Protein 6FJN (pdb70)

InterPro domains:
  IPR000931 Adenovirus fibre protein [PR00307] (8-18)
  IPR000931 Adenovirus fibre protein [PR00307] (24-36)
  IPR000931 Adenovirus fibre protein [PR00307] (58-72)
  IPR000931 Adenovirus fibre protein [PR00307] (106-116)
  IPR000931 Adenovirus fibre protein [PR00307] (188-199)
  IPR000931 Adenovirus fibre protein [PR00307] (206-220)
  IPR000931 Adenovirus fibre protein [PR00307] (282-294)
  IPR000939 Adenoviral fibre protein, repeat/shaft region [PF00608] (42-73)
  IPR000939 Adenoviral fibre protein, repeat/shaft region [PF00608] (80-118)
  IPR000978 Adenoviral fibre protein, knob [PF00541] (180-369)
  IPR008982 Adenovirus pIV-like, attachment domain [G3DSA:2.60.90.10] (176-369)
  IPR008982 Adenovirus pIV-like, attachment domain [SSF49835] (185-369)
  IPR009013 Attachment protein shaft domain superfamily [SSF51225] (46-104)
  IPR009013 Attachment protein shaft domain superfamily [SSF51225] (93-181)

Sequence (184 aa):
RRRTLWTTPDTSSPNCCKKMSTEKDSKLTLTLTKCGSSSQVLGNVSSLLAVTGEEYHQMTATTKKKDVVKISLLFDEENGILLPSSSLSKDYWNYRSDDDSIVSQKYNNAVPFMPNLTAYPKPSAQNAKNYSRTKIISNVYLGALTYQPVIIITIAFNQETENGCAYSITFTFTWQKKDDYSAQQFDVTSFTFSYLTQE

Secondary structure (DSSP, 8-state):
--EEE--SS----B-SSSTT-EEEEEEEEEETTEEEEEEEEEE-SSGGGS--TTS-SEEEEEEEE-TTSPBPTTSSB-STT-EEEETTEES-SS----GGGSBPTTTSPPPBTTBSSPPGGGEEEEEEEBTT-TT-EEEEEEEES---GGG-SEEEEEEEE--S--TTS--BB--EEEEEEBP-

CATH classification: 2.60.90.10

Nearest PDB structures (foldseek):
  6qu6-assembly1_A  TM=1.000E+00  e=5.059E-36  Human adenovirus 26
  6qpn-assembly2_F  TM=9.482E-01  e=7.002E-26  Human 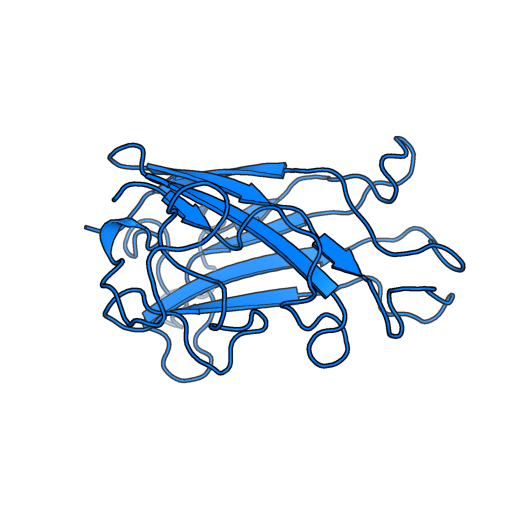adenovirus 49
  8ofr-assembly8_V  TM=9.534E-01  e=2.287E-24  Human adenovirus 25
  8ofr-assembly8_X  TM=9.386E-01  e=8.165E-24  Human adenovirus 25
  8ofp-assembly1_B  TM=9.316E-01  e=4.387E-22  Human adenovirus 24

Organism: NCBI:txid46928

Foldseek 3Di:
DFKWWLFPDFFFFFDFPDASQKDWGWMWGDDDQKTKIKIKMFGNDDCLQFPAQPDAQKTKFKFFAAQQRQTDCVGRGHNQFGAPDDPSGHDDPDGHRDQQRFFACVQAPEDDPVPPDGDPSQKDWDWWAFVNDPVRTWIWIWGWNHDPPPNGPIMIMIMTGDDDRPGRHHGITDMDIDMHGGDD

Radius of gyration: 16.06 Å; Cα contacts (8 Å, |Δi|>4): 462; chains: 1; bounding box: 42×41×39 Å

Solvent-accessible surface area: 9091 Å² total; per-residue (Å²): 137,121,11,4,17,1,6,70,74,98,62,52,11,1,88,21,39,78,114,93,1,0,4,0,38,0,33,0,42,20,66,49,84,74,0,88,0,59,1,19,2,38,0,48,74,44,86,9,72,123,7,77,71,126,10,145,52,60,5,104,0,12,0,0,0,48,132,75,2,29,5,24,115,50,13,15,3,21,80,83,133,19,10,21,96,50,130,96,54,21,62,44,181,112,193,36,86,2,21,31,2,0,0,36,55,115,10,14,38,58,62,60,112,154,59,108,120,45,99,91,144,4,104,45,114,41,68,3,74,0,38,70,68,123,142,13,42,0,51,1,21,0,7,2,0,35,26,88,84,101,75,6,12,10,0,0,5,0,24,1,38,9,134,101,94,4,36,81,51,73,0,56,12,44,78,30,83,12,49,2,86,8,44,148

Structure (mmCIF, N/CA/C/O backbone):
data_6FJN
#
_entry.id   6FJN
#
_cell.length_a   86.012
_cell.length_b   86.012
_cell.length_c   86.012
_cell.angle_alpha   90.00
_cell.angle_beta   90.00
_cell.angle_gamma   90.00
#
_symmetry.space_group_name_H-M   'P 21 3'
#
loop_
_entity.id
_entity.type
_entity.pdbx_description
1 polymer Fiber
2 non-polymer 1,2-ETHANEDIOL
3 water water
#
loop_
_atom_site.group_PDB
_atom_site.id
_atom_site.type_symbol
_atom_site.label_atom_id
_atom_site.label_alt_id
_atom_site.label_comp_id
_atom_site.label_asym_id
_atom_site.label_entity_id
_atom_site.label_seq_id
_atom_site.pdbx_PDB_ins_code
_atom_site.Cartn_x
_atom_site.Cartn_y
_atom_site.Cartn_z
_atom_site.occupancy
_atom_site.B_iso_or_equiv
_atom_site.auth_seq_id
_atom_site.auth_comp_id
_atom_site.auth_asym_id
_atom_site.auth_atom_id
_atom_site.pdbx_PDB_model_num
ATOM 1 N N . ARG A 1 1 ? -8.916 -10.531 4.750 1.00 29.17 186 ARG A N 1
ATOM 2 C CA . ARG A 1 1 ? -9.040 -9.074 5.067 1.00 27.68 186 ARG A CA 1
ATOM 3 C C . ARG A 1 1 ? -7.685 -8.423 5.382 1.00 23.77 186 ARG A C 1
ATOM 4 O O . ARG A 1 1 ? -6.753 -9.059 5.877 1.00 23.60 186 ARG A O 1
ATOM 12 N N A ARG A 1 2 ? -7.582 -7.156 4.993 0.50 21.76 187 ARG A N 1
ATOM 13 N N B ARG A 1 2 ? -7.607 -7.147 5.051 0.50 21.58 187 ARG A N 1
ATOM 14 C CA A ARG A 1 2 ? -6.308 -6.473 4.829 0.50 19.39 187 ARG A CA 1
ATOM 15 C CA B ARG A 1 2 ? -6.355 -6.477 4.844 0.50 19.22 187 ARG A CA 1
ATOM 16 C C A ARG A 1 2 ? -5.978 -5.451 5.882 0.50 16.52 187 ARG A C 1
ATOM 17 C C B ARG A 1 2 ? -5.998 -5.444 5.866 0.50 16.45 187 ARG A C 1
ATOM 18 O O A ARG A 1 2 ? -4.894 -4.942 5.819 0.50 14.66 187 ARG A O 1
ATOM 19 O O B ARG A 1 2 ? -4.918 -4.940 5.776 0.50 14.63 187 ARG A O 1
ATOM 34 N N . THR A 1 3 ? -6.826 -5.201 6.878 1.00 15.72 188 THR A N 1
ATOM 35 C CA . THR A 1 3 ? -6.456 -4.317 7.992 1.00 14.56 188 THR A CA 1
ATOM 36 C C . THR A 1 3 ? -6.769 -4.990 9.324 1.00 13.43 188 THR A C 1
ATOM 37 O O . THR A 1 3 ? -7.881 -5.476 9.571 1.00 14.33 188 THR A O 1
ATOM 41 N N . LEU A 1 4 ? -5.793 -5.008 10.218 1.00 12.06 189 LEU A N 1
ATOM 42 C CA . LEU A 1 4 ? -5.985 -5.344 11.636 1.00 12.57 189 LEU A CA 1
ATOM 43 C C . LEU A 1 4 ? -5.890 -4.050 12.410 1.00 11.32 189 LEU A C 1
ATOM 44 O O . LEU A 1 4 ? -4.952 -3.241 12.167 1.00 11.10 189 LEU A O 1
ATOM 49 N N . TRP A 1 5 ? -6.822 -3.788 13.332 1.00 11.94 190 TRP A N 1
ATOM 50 C CA . TRP A 1 5 ? -6.736 -2.547 14.058 1.00 11.63 190 TRP A CA 1
ATOM 51 C C . TRP A 1 5 ? -7.400 -2.623 15.408 1.00 11.37 190 TRP A C 1
ATOM 52 O O . TRP A 1 5 ? -8.100 -3.593 15.770 1.00 11.89 190 TRP A O 1
ATOM 63 N N . THR A 1 6 ? -7.191 -1.558 16.166 1.00 10.91 191 THR A N 1
ATOM 64 C CA . THR A 1 6 ? -7.828 -1.349 17.451 1.00 11.65 191 THR A CA 1
ATOM 65 C C . THR A 1 6 ? -9.166 -0.698 17.370 1.00 13.32 191 THR A C 1
ATOM 66 O O . THR A 1 6 ? -9.846 -0.545 18.394 1.00 15.17 191 THR A O 1
ATOM 70 N N . THR A 1 7 ? -9.587 -0.305 16.169 1.00 15.16 192 THR A N 1
ATOM 71 C CA . THR A 1 7 ? -10.675 0.630 15.902 1.00 16.87 192 THR A CA 1
ATOM 72 C C . THR A 1 7 ? -10.138 2.033 16.240 1.00 16.48 192 THR A C 1
ATOM 73 O O . THR A 1 7 ? -9.194 2.207 17.049 1.00 15.13 192 THR A O 1
ATOM 77 N N . PRO A 1 8 ? -10.774 3.042 15.652 1.00 18.03 193 PRO A N 1
ATOM 78 C CA . PRO A 1 8 ? -10.291 4.413 15.831 1.00 17.83 193 PRO A CA 1
ATOM 79 C C . PRO A 1 8 ? -11.017 5.182 16.929 1.00 18.19 193 PRO A C 1
ATOM 80 O O . PRO A 1 8 ? -10.954 6.407 16.943 1.00 18.27 193 PRO A O 1
ATOM 84 N N . ASP A 1 9 ? -11.743 4.518 17.824 1.00 19.09 194 ASP A N 1
ATOM 85 C CA . ASP A 1 9 ? -12.438 5.244 18.899 1.00 20.21 194 ASP A CA 1
ATOM 86 C C . ASP A 1 9 ? -11.438 5.585 19.995 1.00 19.51 194 ASP A C 1
ATOM 87 O O . ASP A 1 9 ? -10.252 5.381 19.806 1.00 17.67 194 ASP A O 1
ATOM 92 N N . THR A 1 10 ? -11.925 6.119 21.130 1.00 20.90 195 THR A N 1
ATOM 93 C CA . THR A 1 10 ? -11.048 6.430 22.247 1.00 21.58 195 THR A CA 1
ATOM 94 C C . THR A 1 10 ? -11.313 5.556 23.479 1.00 20.77 195 THR A C 1
ATOM 95 O O . THR A 1 10 ? -10.911 5.932 24.591 1.00 22.35 195 THR A O 1
ATOM 99 N N A SER A 1 11 ? -11.925 4.391 23.295 0.50 20.45 196 SER A N 1
ATOM 100 N N B SER A 1 11 ? -11.934 4.386 23.272 0.50 20.38 196 SER A N 1
ATOM 101 C CA A SER A 1 11 ? -12.249 3.534 24.425 0.50 20.18 196 SER A CA 1
ATOM 102 C CA B SER A 1 11 ? -12.201 3.423 24.347 0.50 20.03 196 SER A CA 1
ATOM 103 C C A SER A 1 11 ? -11.029 2.749 24.912 0.50 18.49 196 SER A C 1
ATOM 104 C C B SER A 1 11 ? -10.892 2.831 24.885 0.50 18.11 196 SER A C 1
ATOM 105 O O A SER A 1 11 ? -10.418 2.051 24.104 0.50 18.03 196 SER A O 1
ATOM 106 O O B SER A 1 11 ? -10.049 2.387 24.078 0.50 17.15 196 SER A O 1
ATOM 111 N N . PRO A 1 12 ? -10.727 2.823 26.241 1.00 17.97 197 PRO A N 1
ATOM 112 C CA . PRO A 1 12 ? -9.391 2.353 26.686 1.00 15.84 197 PRO A CA 1
ATOM 113 C C . PRO A 1 12 ? -9.242 0.878 26.417 1.00 14.25 197 PRO A C 1
ATOM 114 O O . PRO A 1 12 ? -10.157 0.086 26.612 1.00 15.70 197 PRO A O 1
ATOM 118 N N . ASN A 1 13 ? -8.059 0.532 25.990 1.00 12.61 198 ASN A N 1
ATOM 119 C CA . ASN A 1 13 ? -7.744 -0.816 25.526 1.00 12.10 198 ASN A CA 1
ATOM 120 C C . ASN A 1 13 ? -6.363 -1.282 25.937 1.00 11.24 198 ASN A C 1
ATOM 121 O O . ASN A 1 13 ? -5.953 -2.352 25.515 1.00 12.25 198 ASN A O 1
ATOM 126 N N A CYS A 1 14 ? -5.666 -0.534 26.810 0.50 10.75 199 CYS A N 1
ATOM 127 N N B CYS A 1 14 ? -5.597 -0.500 26.710 0.50 10.88 199 CYS A N 1
ATOM 128 C CA A CYS A 1 14 ? -4.245 -0.733 26.980 0.50 10.10 199 CYS A CA 1
ATOM 129 C CA B CYS A 1 14 ? -4.191 -0.769 26.824 0.50 10.45 199 CYS A CA 1
ATOM 130 C C A CYS A 1 14 ? -3.796 -0.375 28.384 0.50 10.15 199 CYS A C 1
ATOM 131 C C B CYS A 1 14 ? -3.683 -0.370 28.201 0.50 10.37 199 CYS A C 1
ATOM 132 O O A CYS A 1 14 ? -4.474 0.400 29.101 0.50 10.34 199 CYS A O 1
ATOM 133 O O B CYS A 1 14 ? -4.211 0.514 28.844 0.50 10.49 199 CYS A O 1
ATOM 138 N N A LYS A 1 15 ? -2.663 -0.987 28.779 0.50 10.19 200 LYS A N 1
ATOM 139 N N B LYS A 1 15 ? -2.557 -0.987 28.588 0.50 10.31 200 LYS A N 1
ATOM 140 C CA A LYS A 1 15 ? -1.975 -0.697 30.034 0.50 10.77 200 LYS A CA 1
ATOM 141 C CA B LYS A 1 15 ? -1.922 -0.713 29.881 0.50 10.86 200 LYS A CA 1
ATOM 142 C C A LYS A 1 15 ? -0.636 0.009 29.831 0.50 10.24 200 LYS A C 1
ATOM 143 C C B LYS A 1 15 ? -0.634 0.066 29.655 0.50 10.23 200 LYS A C 1
ATOM 144 O O A LYS A 1 15 ? 0.321 -0.598 29.344 0.50 9.95 200 LYS A O 1
ATOM 145 O O B LYS A 1 15 ? 0.254 -0.420 28.960 0.50 9.73 200 LYS A O 1
ATOM 156 N N . MET A 1 16 ? -0.572 1.288 30.206 1.00 10.35 201 MET A N 1
ATOM 157 C CA . MET A 1 16 ? 0.717 2.008 30.356 1.00 10.69 201 MET A CA 1
ATOM 158 C C . MET A 1 16 ? 1.270 1.730 31.757 1.00 12.67 201 MET A C 1
ATOM 159 O O . MET A 1 16 ? 2.412 1.258 31.860 1.00 13.92 201 MET A O 1
ATOM 164 N N . SER A 1 17 ? 0.450 2.036 32.738 1.00 13.60 202 SER A N 1
ATOM 165 C CA . SER A 1 17 ? 0.769 1.848 34.155 1.00 15.11 202 SER A CA 1
ATOM 166 C C . SER A 1 17 ? -0.137 0.765 34.736 1.00 15.32 202 SER A C 1
ATOM 167 O O . SER A 1 17 ? 0.347 -0.206 35.374 1.00 17.02 202 SER A O 1
ATOM 170 N N . THR A 1 18 ? -1.445 0.951 34.631 1.00 14.76 203 THR A N 1
ATOM 171 C CA . THR A 1 18 ? -2.443 -0.012 35.152 1.00 16.32 203 THR A CA 1
ATOM 172 C C . THR A 1 18 ? -3.393 -0.400 34.032 1.00 15.36 203 THR A C 1
ATOM 173 O O . THR A 1 18 ? -3.449 0.219 32.952 1.00 13.58 203 THR A O 1
ATOM 177 N N . GLU A 1 19 ? -4.136 -1.478 34.290 1.00 16.53 204 GLU A N 1
ATOM 178 C CA . GLU A 1 19 ? -4.952 -2.041 33.276 1.00 16.47 204 GLU A CA 1
ATOM 179 C C . GLU A 1 19 ? -5.953 -1.047 32.645 1.00 16.32 204 GLU A C 1
ATOM 180 O O . GLU A 1 19 ? -6.665 -0.374 33.305 1.00 16.63 204 GLU A O 1
ATOM 186 N N . LYS A 1 20 ? -6.015 -1.050 31.330 1.00 15.82 205 LYS A N 1
ATOM 187 C CA . LYS A 1 20 ? -7.012 -0.214 30.618 1.00 16.07 205 LYS A CA 1
ATOM 188 C C . LYS A 1 20 ? -7.001 1.263 31.036 1.00 14.76 205 LYS A C 1
ATOM 189 O O . LYS A 1 20 ? -8.001 1.911 31.189 1.00 15.64 205 LYS A O 1
ATOM 195 N N . ASP A 1 21 ? -5.779 1.766 31.224 1.00 13.08 206 ASP A N 1
ATOM 196 C CA . ASP A 1 21 ? -5.575 3.177 31.533 1.00 12.70 206 ASP A CA 1
ATOM 197 C C . ASP A 1 21 ? -5.353 4.035 30.325 1.00 11.42 206 ASP A C 1
ATOM 198 O O . ASP A 1 21 ? -5.212 5.270 30.481 1.00 11.49 206 ASP A O 1
ATOM 203 N N . SER A 1 22 ? -5.353 3.444 29.146 1.00 10.71 207 SER A N 1
ATOM 204 C CA . SER A 1 22 ? -4.897 4.161 27.952 1.00 9.96 207 SER A CA 1
ATOM 205 C C . SER A 1 22 ? -5.565 3.624 26.704 1.00 9.68 207 SER A C 1
ATOM 206 O O . SER A 1 22 ? -6.091 2.482 26.718 1.00 10.61 207 SER A O 1
ATOM 209 N N . LYS A 1 23 ? -5.558 4.416 25.627 1.00 9.64 208 LYS A N 1
ATOM 210 C CA . LYS A 1 23 ? -5.990 4.002 24.318 1.00 10.02 208 LYS A CA 1
ATOM 211 C C . LYS A 1 23 ? -4.759 3.955 23.436 1.00 8.84 208 LYS A C 1
ATOM 212 O O . LYS A 1 23 ? -4.152 4.993 23.130 1.00 8.26 208 LYS A O 1
ATOM 218 N N . LEU A 1 24 ? -4.436 2.750 22.988 1.00 8.69 209 LEU A N 1
ATOM 219 C CA . LEU A 1 24 ? -3.500 2.558 21.875 1.00 8.20 209 LEU A CA 1
ATOM 220 C C . LEU A 1 24 ? -4.291 2.584 20.596 1.00 8.07 209 LEU A C 1
ATOM 221 O O . LEU A 1 24 ? -5.200 1.760 20.416 1.00 9.93 209 LEU A O 1
ATOM 226 N N . THR A 1 25 ? -4.000 3.534 19.698 1.00 7.54 210 THR A N 1
ATOM 227 C CA . THR A 1 25 ? -4.596 3.534 18.378 1.00 8.17 210 THR A CA 1
ATOM 228 C C . THR A 1 25 ? -3.601 2.899 17.442 1.00 7.63 210 THR A C 1
ATOM 229 O O . THR A 1 25 ? -2.529 3.452 17.246 1.00 8.58 210 THR A O 1
ATOM 233 N N . LEU A 1 26 ? -3.910 1.724 16.906 1.00 7.61 211 LEU A N 1
ATOM 234 C CA . LEU A 1 26 ? -2.971 1.003 16.061 1.00 7.43 211 LEU A CA 1
ATOM 235 C C . LEU A 1 26 ? -3.721 0.435 14.880 1.00 7.53 211 LEU A C 1
ATOM 236 O O . LEU A 1 26 ? -4.713 -0.278 15.072 1.00 8.36 211 LEU A O 1
ATOM 241 N N . THR A 1 27 ? -3.196 0.678 13.676 1.00 7.36 212 THR A N 1
ATOM 242 C CA . THR A 1 27 ? -3.742 0.135 12.453 1.00 7.96 212 THR A CA 1
ATOM 243 C C . THR A 1 27 ? -2.615 -0.487 11.664 1.00 7.61 212 THR A C 1
ATOM 244 O O . THR A 1 27 ? -1.581 0.171 11.434 1.00 7.76 212 THR A O 1
ATOM 248 N N . LEU A 1 28 ? -2.806 -1.739 11.255 1.00 8.11 213 LEU A N 1
ATOM 249 C CA . LEU A 1 28 ? -1.837 -2.478 10.462 1.00 8.31 213 LEU A CA 1
ATOM 250 C C . LEU A 1 28 ? -2.528 -2.829 9.149 1.00 8.88 213 LEU A C 1
ATOM 251 O O . LEU A 1 28 ? -3.499 -3.611 9.139 1.00 9.81 213 LEU A O 1
ATOM 256 N N . THR A 1 29 ? -2.048 -2.253 8.036 1.00 9.02 214 THR A N 1
ATOM 257 C CA . THR A 1 29 ? -2.645 -2.486 6.739 1.00 10.37 214 THR A CA 1
ATOM 258 C C . THR A 1 29 ? -1.681 -3.294 5.879 1.00 10.24 214 THR A C 1
ATOM 259 O O . THR A 1 29 ? -0.526 -2.867 5.666 1.00 9.81 214 THR A O 1
ATOM 263 N N . LYS A 1 30 ? -2.114 -4.442 5.426 1.00 11.21 215 LYS A N 1
ATOM 264 C CA . LYS A 1 30 ? -1.286 -5.312 4.621 1.00 12.34 215 LYS A CA 1
ATOM 265 C C . LYS A 1 30 ? -1.128 -4.728 3.223 1.00 13.12 215 LYS A C 1
ATOM 266 O O . LYS A 1 30 ? -2.104 -4.535 2.490 1.00 14.76 215 LYS A O 1
ATOM 272 N N . CYS A 1 31 ? 0.145 -4.504 2.831 1.00 13.15 216 CYS A N 1
ATOM 273 C CA . CYS A 1 31 ? 0.547 -4.076 1.524 1.00 14.29 216 CYS A CA 1
ATOM 274 C C . CYS A 1 31 ? 1.540 -5.107 0.936 1.00 14.80 216 CYS A C 1
ATOM 275 O O . CYS A 1 31 ? 2.764 -4.849 0.924 1.00 15.05 216 CYS A O 1
ATOM 278 N N . GLY A 1 32 ? 1.084 -6.294 0.633 1.00 15.62 217 GLY A N 1
ATOM 279 C CA . GLY A 1 32 ? 1.962 -7.290 0.100 1.00 15.79 217 GLY A CA 1
ATOM 280 C C . GLY A 1 32 ? 2.984 -7.718 1.095 1.00 14.95 217 GLY A C 1
ATOM 281 O O . GLY A 1 32 ? 2.650 -8.133 2.210 1.00 15.42 217 GLY A O 1
ATOM 282 N N A SER A 1 33 ? 4.232 -7.580 0.675 0.25 14.45 218 SER A N 1
ATOM 283 N N B SER A 1 33 ? 4.254 -7.595 0.738 0.25 14.45 218 SER A N 1
ATOM 284 N N C SER A 1 33 ? 4.263 -7.560 0.761 0.50 14.66 218 SER A N 1
ATOM 285 C CA A SER A 1 33 ? 5.372 -7.940 1.454 0.25 13.54 218 SER A CA 1
ATOM 286 C CA B SER A 1 33 ? 5.328 -8.047 1.600 0.25 13.56 218 SER A CA 1
ATOM 287 C CA C SER A 1 33 ? 5.385 -7.984 1.597 0.50 14.01 218 SER A CA 1
ATOM 288 C C A SER A 1 33 ? 5.530 -7.165 2.736 0.25 12.19 218 SER A C 1
ATOM 289 C C B SER A 1 33 ? 5.644 -7.090 2.755 0.25 12.23 218 SER A C 1
ATOM 290 C C C SER A 1 33 ? 5.671 -7.060 2.781 0.50 12.38 218 SER A C 1
ATOM 291 O O A SER A 1 33 ? 6.221 -7.668 3.593 0.25 11.81 218 SER A O 1
ATOM 292 O O B SER A 1 33 ? 6.567 -7.356 3.538 0.25 11.92 218 SER A O 1
ATOM 293 O O C SER A 1 33 ? 6.601 -7.284 3.610 0.50 12.09 218 SER A O 1
ATOM 300 N N . GLN A 1 34 ? 4.917 -5.969 2.854 1.00 11.69 219 GLN A N 1
ATOM 301 C CA . GLN A 1 34 ? 5.028 -5.070 4.022 1.00 10.45 219 GLN A CA 1
ATOM 302 C C . GLN A 1 34 ? 3.676 -4.805 4.648 1.00 10.02 219 GLN A C 1
ATOM 303 O O . GLN A 1 34 ? 2.661 -4.864 3.950 1.00 12.40 219 GLN A O 1
ATOM 309 N N . VAL A 1 35 ? 3.672 -4.527 5.926 1.00 8.67 220 VAL A N 1
ATOM 310 C CA . VAL A 1 35 ? 2.558 -3.878 6.586 1.00 8.35 220 VAL A CA 1
ATOM 311 C C . VAL A 1 35 ? 2.876 -2.388 6.684 1.00 7.75 220 VAL A C 1
ATOM 312 O O . VAL A 1 35 ? 3.999 -2.002 7.044 1.00 8.23 220 VAL A O 1
ATOM 316 N N . LEU A 1 36 ? 1.867 -1.539 6.383 1.00 7.70 221 LEU A N 1
ATOM 317 C CA . LEU A 1 36 ? 1.881 -0.135 6.649 1.00 7.37 221 LEU A CA 1
ATOM 318 C C . LEU A 1 36 ? 1.195 0.082 7.986 1.00 7.08 221 LEU A C 1
ATOM 319 O O . LEU A 1 36 ? -0.015 -0.216 8.117 1.00 7.43 221 LEU A O 1
ATOM 324 N N . GLY A 1 37 ? 1.948 0.537 8.961 1.00 6.83 222 GLY A N 1
ATOM 325 C CA . GLY A 1 37 ? 1.430 0.719 10.291 1.00 6.80 222 GLY A CA 1
ATOM 326 C C . GLY A 1 37 ? 1.253 2.185 10.670 1.00 6.42 222 GLY A C 1
ATOM 327 O O . GLY A 1 37 ? 1.972 3.069 10.166 1.00 6.48 222 GLY A O 1
ATOM 328 N N . ASN A 1 38 ? 0.345 2.423 11.620 1.00 6.37 223 ASN A N 1
ATOM 329 C CA . ASN A 1 38 ? 0.070 3.784 12.089 1.00 6.83 223 ASN A CA 1
ATOM 330 C C . ASN A 1 38 ? -0.268 3.653 13.568 1.00 6.37 223 ASN A C 1
ATOM 331 O O . ASN A 1 38 ? -1.188 2.860 13.914 1.00 6.93 223 ASN A O 1
ATOM 336 N N . VAL A 1 39 ? 0.405 4.373 14.424 1.00 6.31 224 VAL A N 1
ATOM 337 C CA . VAL A 1 39 ? 0.232 4.191 15.875 1.00 6.34 224 VAL A CA 1
ATOM 338 C C . VAL A 1 39 ? 0.204 5.526 16.594 1.00 6.09 224 VAL A C 1
ATOM 339 O O . VAL A 1 39 ? 0.950 6.484 16.245 1.00 6.21 224 VAL A O 1
ATOM 343 N N A SER A 1 40 ? -0.472 5.521 17.732 0.50 6.63 225 SER A N 1
ATOM 344 N N B SER A 1 40 ? -0.670 5.603 17.607 0.50 5.89 225 SER A N 1
ATOM 345 C CA A SER A 1 40 ? -0.415 6.597 18.683 0.50 6.96 225 SER A CA 1
ATOM 346 C CA B SER A 1 40 ? -0.674 6.679 18.600 0.50 5.68 225 SER A CA 1
ATOM 347 C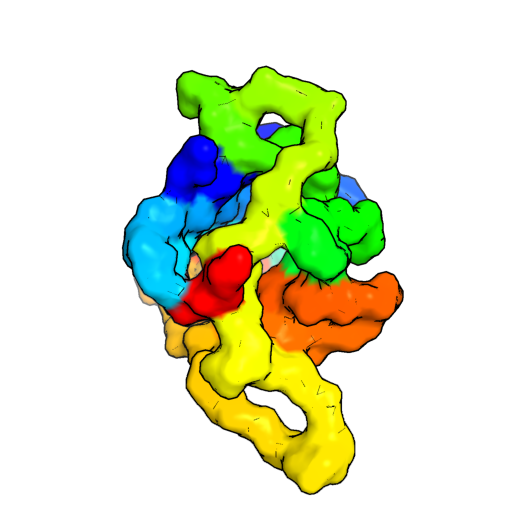 C A SER A 1 40 ? -0.951 6.060 19.999 0.50 6.67 225 SER A C 1
ATOM 348 C C B SER A 1 40 ? -1.001 6.084 19.979 0.50 5.97 225 SER A C 1
ATOM 349 O O A SER A 1 40 ? -1.555 4.956 20.050 0.50 6.89 225 SER A O 1
ATOM 350 O O B SER A 1 40 ? -1.431 4.913 20.055 0.50 6.30 225 SER A O 1
ATOM 355 N N . LEU A 1 41 ? -0.764 6.820 21.073 1.00 6.43 226 LEU A N 1
ATOM 356 C CA . LEU A 1 41 ? -1.068 6.351 22.417 1.00 6.62 226 LEU A CA 1
ATOM 357 C C . LEU A 1 41 ? -1.521 7.555 23.255 1.00 6.90 226 LEU A C 1
ATOM 358 O O . LEU A 1 41 ? -0.884 8.628 23.200 1.00 7.11 226 LEU A O 1
ATOM 363 N N . LEU A 1 42 ? -2.578 7.330 24.034 1.00 7.59 227 LEU A N 1
ATOM 364 C CA . LEU A 1 42 ? -3.216 8.358 24.880 1.00 8.38 227 LEU A CA 1
ATOM 365 C C . LEU A 1 42 ? -3.458 7.783 26.253 1.00 8.57 227 LEU A C 1
ATOM 366 O O . LEU A 1 42 ? -4.105 6.703 26.355 1.00 9.38 227 LEU A O 1
ATOM 371 N N . ALA A 1 43 ? -3.037 8.449 27.313 1.00 8.97 228 ALA A N 1
ATOM 372 C CA . ALA A 1 43 ? -3.362 8.025 28.681 1.00 9.68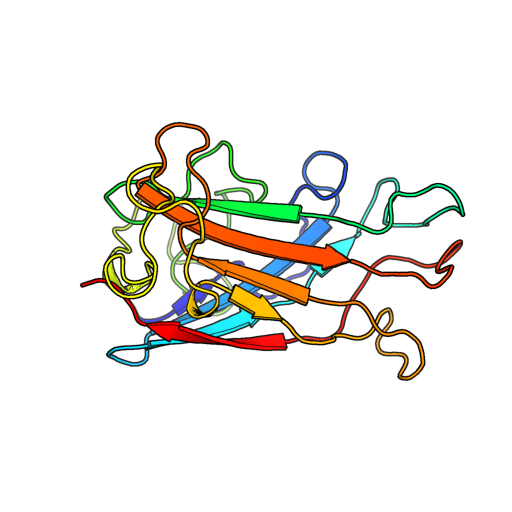 228 ALA A CA 1
ATOM 373 C C . ALA A 1 43 ? -4.696 8.628 29.080 1.00 10.38 228 ALA A C 1
ATOM 374 O O . ALA A 1 43 ? -4.844 9.874 29.080 1.00 10.72 228 ALA A O 1
ATOM 376 N N . VAL A 1 44 ? -5.655 7.810 29.477 1.00 11.28 229 VAL A N 1
ATOM 377 C CA . VAL A 1 44 ? -6.997 8.235 29.809 1.00 12.75 229 VAL A CA 1
ATOM 378 C C . VAL A 1 44 ? -7.145 8.394 31.321 1.00 13.74 229 VAL A C 1
ATOM 379 O O . VAL A 1 44 ? -7.854 9.288 31.779 1.00 14.86 229 VAL A O 1
ATOM 383 N N . THR A 1 45 ? -6.543 7.501 32.110 1.00 13.81 230 THR A N 1
ATOM 384 C CA . THR A 1 45 ? -6.544 7.535 33.568 1.00 15.15 230 THR A CA 1
ATOM 385 C C . THR A 1 45 ? -5.143 7.163 34.062 1.00 15.10 230 THR A C 1
ATOM 386 O O . THR A 1 45 ? -4.259 6.851 33.274 1.00 13.94 230 THR A O 1
ATOM 390 N N . GLY A 1 46 ? -4.966 7.183 35.382 1.00 16.17 231 GLY A N 1
ATOM 391 C CA . GLY A 1 46 ? -3.744 6.668 36.008 1.00 16.46 231 GLY A CA 1
ATOM 392 C C . GLY A 1 46 ? -2.615 7.696 35.928 1.00 15.62 231 GLY A C 1
ATOM 393 O O . GLY A 1 46 ? -2.851 8.850 35.528 1.00 15.27 231 GLY A O 1
ATOM 394 N N A GLU A 1 47 ? -1.400 7.247 36.232 0.50 15.44 232 GLU A N 1
ATOM 395 N N B GLU A 1 47 ? -1.402 7.339 36.327 0.50 15.87 232 GLU A N 1
ATOM 396 C CA A GLU A 1 47 ? -0.303 8.170 36.440 0.50 15.17 232 GLU A CA 1
ATOM 397 C CA B GLU A 1 47 ? -0.379 8.359 36.509 0.50 15.75 232 GLU A CA 1
ATOM 398 C C A GLU A 1 47 ? -0.015 8.985 35.202 0.50 13.57 232 GLU A C 1
ATOM 399 C C B GLU A 1 47 ? 0.087 8.971 35.195 0.50 13.83 232 GLU A C 1
ATOM 400 O O A GLU A 1 47 ? 0.173 10.211 35.289 0.50 13.73 232 GLU A O 1
ATOM 401 O O B GLU A 1 47 ? 0.593 10.054 35.227 0.50 13.96 232 GLU A O 1
ATOM 412 N N . TYR A 1 48 ? -0.095 8.331 34.041 1.00 12.22 233 TYR A N 1
ATOM 413 C CA . TYR A 1 48 ? 0.281 9.008 32.791 1.00 11.14 233 TYR A CA 1
ATOM 414 C C . TYR A 1 48 ? -0.773 10.014 32.341 1.00 10.98 233 TYR A C 1
ATOM 415 O O . TYR A 1 48 ? -0.488 10.822 31.452 1.00 10.49 233 TYR A O 1
ATOM 424 N N . HIS A 1 49 ? -1.973 9.982 32.903 1.00 11.72 234 HIS A N 1
ATOM 425 C CA . HIS A 1 49 ? -2.980 10.987 32.593 1.00 12.55 234 HIS A CA 1
ATOM 426 C C . HIS A 1 49 ? -2.647 12.355 33.175 1.00 12.62 234 HIS A C 1
ATOM 427 O O . HIS A 1 49 ? -3.052 13.383 32.603 1.00 13.23 234 HIS A O 1
ATOM 434 N N . GLN A 1 50 ? -1.898 12.404 34.267 1.00 13.11 235 GLN A N 1
ATOM 435 C CA . GLN A 1 50 ? -1.466 13.672 34.848 1.00 14.17 235 GLN A CA 1
ATOM 436 C C . GLN A 1 50 ? -0.093 13.393 35.439 1.00 13.61 235 GLN A C 1
ATOM 437 O O . GLN A 1 50 ? 0.055 13.053 36.604 1.00 14.32 235 GLN A O 1
ATOM 443 N N . MET A 1 51 ? 0.904 13.498 34.589 1.00 12.59 236 MET A N 1
ATOM 444 C CA . MET A 1 51 ? 2.262 13.061 35.006 1.00 12.71 236 MET A CA 1
ATOM 445 C C . MET A 1 51 ? 2.817 13.939 36.123 1.00 13.69 236 MET A C 1
ATOM 446 O O . MET A 1 51 ? 2.437 15.081 36.295 1.00 14.30 236 MET A O 1
ATOM 451 N N . THR A 1 52 ? 3.682 13.348 36.952 1.00 14.75 237 THR A N 1
ATOM 452 C CA . THR A 1 52 ? 4.423 14.102 37.958 1.00 16.54 237 THR A CA 1
ATOM 453 C C . THR A 1 52 ? 5.882 14.128 37.538 1.00 16.87 237 THR A C 1
ATOM 454 O O . THR A 1 52 ? 6.269 13.489 36.587 1.00 16.72 237 THR A O 1
ATOM 458 N N . ALA A 1 53 ? 6.706 14.837 38.316 1.00 19.08 238 ALA A N 1
ATOM 459 C CA . ALA A 1 53 ? 8.148 14.881 38.024 1.00 20.41 238 ALA A CA 1
ATOM 460 C C . ALA A 1 53 ? 8.833 13.532 38.188 1.00 20.60 238 ALA A C 1
ATOM 461 O O . ALA A 1 53 ? 9.869 13.316 37.537 1.00 22.33 238 ALA A O 1
ATOM 463 N N . THR A 1 54 ? 8.226 12.640 38.967 1.00 20.49 239 THR A N 1
ATOM 464 C CA . THR A 1 54 ? 8.786 11.307 39.158 1.00 20.76 239 THR A CA 1
ATOM 465 C C . THR A 1 54 ? 8.202 10.229 38.263 1.00 18.27 239 THR A C 1
ATOM 466 O O . THR A 1 54 ? 8.791 9.145 38.142 1.00 19.35 239 THR A O 1
ATOM 470 N N . THR A 1 55 ? 7.120 10.481 37.519 1.00 15.95 240 THR A N 1
ATOM 471 C CA . THR A 1 55 ? 6.585 9.483 36.579 1.00 14.69 240 THR A CA 1
ATOM 472 C C . THR A 1 55 ? 7.701 8.993 35.679 1.00 13.81 240 THR A C 1
ATOM 473 O O . THR A 1 55 ? 8.422 9.832 35.119 1.00 14.46 240 THR A O 1
ATOM 477 N N . LYS A 1 56 ? 7.840 7.684 35.498 1.00 13.18 241 LYS A N 1
ATOM 478 C CA . LYS A 1 56 ? 8.953 7.197 34.682 1.00 12.60 241 LYS A CA 1
ATOM 479 C C . LYS A 1 56 ? 8.805 7.596 33.206 1.00 11.27 241 LYS A C 1
ATOM 480 O O . LYS A 1 56 ? 7.784 7.363 32.607 1.00 11.26 241 LYS A O 1
ATOM 486 N N A LYS A 1 57 ? 9.889 8.182 32.700 0.50 11.03 242 LYS A N 1
ATOM 487 N N B LYS A 1 57 ? 9.883 8.125 32.653 0.50 11.29 242 LYS A N 1
ATOM 488 C CA A LYS A 1 57 ? 9.921 8.719 31.345 0.50 10.14 242 LYS A CA 1
ATOM 489 C CA B LYS A 1 57 ? 9.853 8.648 31.297 0.50 10.57 242 LYS A CA 1
ATOM 490 C C A LYS A 1 57 ? 10.351 7.623 30.338 0.50 9.67 242 LYS A C 1
ATOM 491 C C B LYS A 1 57 ? 10.286 7.606 30.278 0.50 9.90 242 LYS A C 1
ATOM 492 O O A LYS A 1 57 ? 11.217 7.868 29.450 0.50 9.31 242 LYS A O 1
ATOM 493 O O B LYS A 1 57 ? 11.026 7.859 29.312 0.50 9.44 242 LYS A O 1
ATOM 504 N N . ASP A 1 58 ? 9.751 6.426 30.455 1.00 9.83 243 ASP A N 1
ATOM 505 C CA . ASP A 1 58 ? 10.032 5.276 29.608 1.00 9.67 243 ASP A CA 1
ATOM 506 C C . ASP A 1 58 ? 8.874 4.348 29.805 1.00 9.69 243 ASP A C 1
ATOM 507 O O . ASP A 1 58 ? 8.622 3.948 30.970 1.00 11.71 243 ASP A O 1
ATOM 512 N N A VAL A 1 59 ? 8.055 4.139 28.733 0.50 8.90 244 VAL A N 1
ATOM 513 N N B VAL A 1 59 ? 8.218 3.955 28.771 0.50 9.07 244 VAL A N 1
ATOM 514 C CA A VAL A 1 59 ? 6.795 3.299 28.704 0.50 8.69 244 VAL A CA 1
ATOM 515 C CA B VAL A 1 59 ? 7.073 3.118 28.970 0.50 9.12 244 VAL A CA 1
ATOM 516 C C A VAL A 1 59 ? 6.825 2.285 27.559 0.50 8.17 244 VAL A C 1
ATOM 517 C C B VAL A 1 59 ? 6.980 2.271 27.723 0.50 8.28 244 VAL A C 1
ATOM 518 O O A VAL A 1 59 ? 6.868 2.705 26.362 0.50 7.55 244 VAL A O 1
ATOM 519 O O B VAL A 1 59 ? 7.183 2.761 26.633 0.50 7.48 244 VAL A O 1
ATOM 526 N N . LYS A 1 60 ? 6.741 0.988 27.898 1.00 8.58 245 LYS A N 1
ATOM 5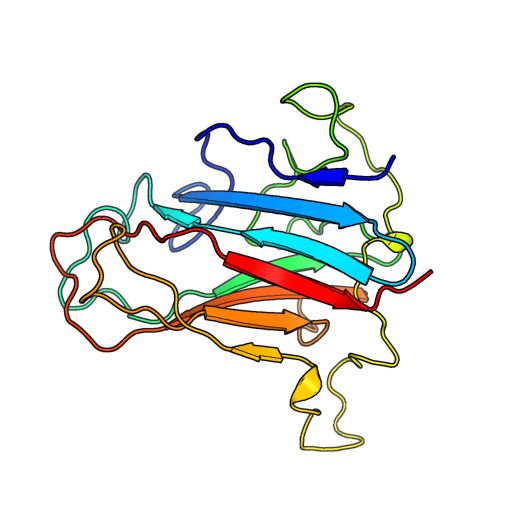27 C CA . LYS A 1 60 ? 6.783 -0.016 26.862 1.00 8.88 245 LYS A CA 1
ATOM 528 C C . LYS A 1 60 ? 5.424 -0.690 26.723 1.00 8.32 245 LYS A C 1
ATOM 529 O O . LYS A 1 60 ? 4.885 -1.276 27.713 1.00 9.38 245 LYS A O 1
ATOM 535 N N . ILE A 1 61 ? 4.886 -0.684 25.540 1.00 7.82 246 ILE A N 1
ATOM 536 C CA . ILE A 1 61 ? 3.623 -1.357 25.185 1.00 7.98 246 ILE A CA 1
ATOM 537 C C . ILE A 1 61 ? 3.962 -2.588 24.397 1.00 7.52 246 ILE A C 1
ATOM 538 O O . ILE A 1 61 ? 4.588 -2.504 23.324 1.00 7.75 246 ILE A O 1
ATOM 543 N N . SER A 1 62 ? 3.581 -3.761 24.889 1.00 7.84 247 SER A N 1
ATOM 544 C CA . SER A 1 62 ? 3.942 -5.014 24.253 1.00 8.13 247 SER A CA 1
ATOM 545 C C . SER A 1 62 ? 2.749 -5.711 23.609 1.00 7.82 247 SER A C 1
ATOM 546 O O . SER A 1 62 ? 1.751 -5.975 24.286 1.00 8.92 247 SER A O 1
ATOM 549 N N . LEU A 1 63 ? 2.863 -6.018 22.310 1.00 7.50 248 LEU A N 1
ATOM 550 C CA . LEU A 1 63 ? 1.924 -6.899 21.609 1.00 7.81 248 LEU A CA 1
ATOM 551 C C . LEU A 1 63 ? 2.670 -8.201 21.344 1.00 7.87 248 LEU A C 1
ATOM 552 O O . LEU A 1 63 ? 3.658 -8.219 20.599 1.00 7.96 248 LEU A O 1
ATOM 557 N N . LEU A 1 64 ? 2.207 -9.272 21.981 1.00 8.23 249 LEU A N 1
ATOM 558 C CA . LEU A 1 64 ? 2.809 -10.593 21.831 1.00 8.83 249 LEU A CA 1
ATOM 559 C C . LEU A 1 64 ? 1.830 -11.457 21.066 1.00 8.87 249 LEU A C 1
ATOM 560 O O . LEU A 1 64 ? 0.619 -11.409 21.346 1.00 9.20 249 LEU A O 1
ATOM 565 N N . PHE A 1 65 ? 2.323 -12.239 20.093 1.00 8.81 250 PHE A N 1
ATOM 566 C CA . PHE A 1 65 ? 1.443 -13.031 19.250 1.00 9.43 250 PHE A CA 1
ATOM 567 C C . PHE A 1 65 ? 1.857 -14.482 19.276 1.00 10.00 250 PHE A C 1
ATOM 568 O O . PHE A 1 65 ? 3.078 -14.807 19.353 1.00 10.40 250 PHE A O 1
ATOM 576 N N . ASP A 1 66 ? 0.871 -15.356 19.113 1.00 10.61 251 ASP A N 1
ATOM 577 C CA . ASP A 1 66 ? 1.146 -16.788 18.971 1.00 11.48 251 ASP A CA 1
ATOM 578 C C . ASP A 1 66 ? 1.477 -17.134 17.535 1.00 11.65 251 ASP A C 1
ATOM 579 O O . ASP A 1 66 ? 1.573 -16.275 16.658 1.00 10.97 251 ASP A O 1
ATOM 584 N N A GLU A 1 67 ? 1.593 -18.468 17.312 0.50 12.83 252 GLU A N 1
ATOM 585 N N B GLU A 1 67 ? 1.674 -18.407 17.263 0.50 12.52 252 GLU A N 1
ATOM 586 C CA A GLU A 1 67 ? 1.945 -19.087 16.004 0.50 13.44 252 GLU A CA 1
ATOM 587 C CA B GLU A 1 67 ? 2.134 -18.759 15.927 0.50 12.74 252 GLU A CA 1
ATOM 588 C C A GLU A 1 67 ? 0.959 -18.768 14.880 0.50 13.24 252 GLU A C 1
ATOM 589 C C B GLU A 1 67 ? 1.050 -18.527 14.872 0.50 12.81 252 GLU A C 1
ATOM 590 O O A GLU A 1 67 ? 1.252 -18.910 13.697 0.50 13.05 252 GLU A O 1
ATOM 591 O O B GLU A 1 67 ? 1.398 -18.510 13.687 0.50 12.63 252 GLU A O 1
ATOM 602 N N . ASN A 1 68 ? -0.244 -18.408 15.261 1.00 13.18 253 ASN A N 1
ATOM 603 C CA . ASN A 1 68 ? -1.307 -18.021 14.326 1.00 13.54 253 ASN A CA 1
ATOM 604 C C . ASN A 1 68 ? -1.393 -16.497 14.117 1.00 12.76 253 ASN A C 1
ATOM 605 O O . ASN A 1 68 ? -2.347 -16.052 13.446 1.00 13.11 253 ASN A O 1
ATOM 610 N N . GLY A 1 69 ? -0.520 -15.748 14.758 1.00 11.74 254 GLY A N 1
ATOM 611 C CA . GLY A 1 69 ? -0.611 -14.303 14.680 1.00 11.13 254 GLY A CA 1
ATOM 612 C C . GLY A 1 69 ? -1.689 -13.705 15.579 1.00 11.09 254 GLY A C 1
ATOM 613 O O . GLY A 1 69 ? -2.091 -12.552 15.335 1.00 10.94 254 GLY A O 1
ATOM 614 N N . ILE A 1 70 ? -2.152 -14.451 16.577 1.00 11.74 255 ILE A N 1
ATOM 615 C CA . ILE A 1 70 ? -3.230 -13.999 17.447 1.00 12.39 255 ILE A CA 1
ATOM 616 C C . ILE A 1 70 ? -2.617 -13.454 18.734 1.00 11.57 255 ILE A C 1
ATOM 617 O O . ILE A 1 70 ? -1.691 -14.069 19.308 1.00 11.50 255 ILE A O 1
ATOM 622 N N . LEU A 1 71 ? -3.144 -12.339 19.201 1.00 11.57 256 LEU A N 1
ATOM 623 C CA . LEU A 1 71 ? -2.635 -11.672 20.345 1.00 11.47 256 LEU A CA 1
ATOM 624 C C . LEU A 1 71 ? -2.757 -12.500 21.610 1.00 12.27 256 LEU A C 1
ATOM 625 O O . LEU A 1 71 ? -3.813 -13.056 21.868 1.00 13.62 256 LEU A O 1
ATOM 630 N N . LEU A 1 72 ? -1.664 -12.610 22.343 1.00 12.09 257 LEU A N 1
ATOM 631 C CA . LEU A 1 72 ? -1.689 -13.280 23.644 1.00 13.11 257 LEU A CA 1
ATOM 632 C C . LEU A 1 72 ? -2.324 -12.408 24.701 1.00 12.67 257 LEU A C 1
ATOM 633 O O . LEU A 1 72 ? -2.115 -11.206 24.720 1.00 11.70 257 LEU A O 1
ATOM 638 N N . PRO A 1 73 ? -3.061 -13.001 25.648 1.00 13.40 258 PRO A N 1
ATOM 639 C CA . PRO A 1 73 ? -3.680 -12.229 26.735 1.00 14.25 258 PRO A CA 1
ATOM 640 C C . PRO A 1 73 ? -2.663 -11.513 27.614 1.00 14.14 258 PRO A C 1
ATOM 641 O O . PRO A 1 73 ? -2.981 -10.446 28.190 1.00 15.54 258 PRO A O 1
ATOM 645 N N . SER A 1 74 ? -1.430 -11.966 27.702 1.00 14.27 259 SER A N 1
ATOM 646 C CA . SER A 1 74 ? -0.444 -11.269 28.513 1.00 14.71 259 SER A CA 1
ATOM 647 C C . SER A 1 74 ? 0.088 -10.006 27.899 1.00 13.16 259 SER A C 1
ATOM 648 O O . SER A 1 74 ? 0.870 -9.283 28.528 1.00 14.63 259 SER A O 1
ATOM 651 N N . SER A 1 75 ? -0.366 -9.656 26.695 1.00 11.57 260 SER A N 1
ATOM 652 C CA . SER A 1 75 ? -0.014 -8.381 26.052 1.00 10.37 260 SER A CA 1
ATOM 653 C C . SER A 1 75 ? -0.555 -7.182 26.824 1.00 10.39 260 SER A C 1
ATOM 654 O O . SER A 1 75 ? -1.492 -7.305 27.582 1.00 11.43 260 SER A O 1
ATOM 657 N N . SER A 1 76 ? 0.063 -6.036 26.554 1.00 9.44 261 SER A N 1
ATOM 658 C CA . SER A 1 76 ? -0.416 -4.774 27.116 1.00 9.91 261 SER A CA 1
ATOM 659 C C . SER A 1 76 ? -1.772 -4.361 26.578 1.00 10.32 261 SER A C 1
ATOM 660 O O . SER A 1 76 ? -2.554 -3.683 27.261 1.00 12.28 261 SER A O 1
ATOM 663 N N . LEU A 1 77 ? -2.009 -4.710 25.336 1.00 10.46 262 LEU A N 1
ATOM 664 C CA . LEU A 1 77 ? -3.256 -4.422 24.593 1.00 10.99 262 LEU A CA 1
ATOM 665 C C . LEU A 1 77 ? -4.269 -5.515 24.848 1.00 11.93 262 LEU A C 1
ATOM 666 O O . LEU A 1 77 ? -3.927 -6.704 24.759 1.00 12.32 262 LEU A O 1
ATOM 671 N N . SER A 1 78 ? -5.486 -5.120 25.157 1.00 12.73 263 SER A N 1
ATOM 672 C CA . SER A 1 78 ? -6.627 -6.036 25.275 1.00 14.90 263 SER A CA 1
ATOM 673 C C . SER A 1 78 ? -7.082 -6.599 23.929 1.00 14.83 263 SER A C 1
ATOM 674 O O . SER A 1 78 ? -7.128 -5.933 22.877 1.00 15.86 263 SER A O 1
ATOM 677 N N . LYS A 1 79 ? -7.388 -7.904 23.985 1.00 16.42 264 LYS A N 1
ATOM 678 C CA . LYS A 1 79 ? -7.882 -8.619 22.823 1.00 17.54 264 LYS A CA 1
ATOM 679 C C . LYS A 1 79 ? -9.285 -8.204 22.360 1.00 18.42 264 LYS A C 1
ATOM 680 O O . LYS A 1 79 ? -9.611 -8.411 21.181 1.00 19.64 264 LYS A O 1
ATOM 686 N N . ASP A 1 80 ? -10.066 -7.588 23.225 1.00 19.38 265 ASP A N 1
ATOM 687 C CA . ASP A 1 80 ? -11.480 -7.379 22.916 1.00 20.40 265 ASP A CA 1
ATOM 688 C C . ASP A 1 80 ? -11.860 -6.612 21.604 1.00 19.88 265 ASP A C 1
ATOM 689 O O . ASP A 1 80 ? -12.802 -7.081 20.888 1.00 22.01 265 ASP A O 1
ATOM 694 N N . TYR A 1 81 ? -11.153 -5.541 21.261 1.00 18.92 266 TYR A N 1
ATOM 695 C CA . TYR A 1 81 ? -11.461 -4.769 20.050 1.00 19.57 266 TYR A CA 1
ATOM 696 C C . TYR A 1 81 ? -10.233 -4.709 19.127 1.00 17.93 266 TYR A C 1
ATOM 697 O O . TYR A 1 81 ? -10.011 -3.686 18.423 1.00 19.59 266 TYR A O 1
ATOM 706 N N . TRP A 1 82 ? -9.338 -5.721 19.228 1.00 16.09 267 TRP A N 1
ATOM 707 C CA . TRP A 1 82 ? -8.182 -5.897 18.324 1.00 14.68 267 TRP A CA 1
ATOM 708 C C . TRP A 1 82 ? -8.591 -6.985 17.399 1.00 15.98 267 TRP A C 1
ATOM 709 O O . TRP A 1 82 ? -8.761 -8.161 17.812 1.00 17.69 267 TRP A O 1
ATOM 720 N N . ASN A 1 83 ? -8.899 -6.619 16.175 1.00 16.74 268 ASN A N 1
ATOM 721 C CA . ASN A 1 83 ? -9.287 -7.616 15.185 1.00 19.26 268 ASN A CA 1
ATOM 722 C C . ASN A 1 83 ? -9.315 -6.977 13.781 1.00 19.15 268 ASN A C 1
ATOM 723 O O . ASN A 1 83 ? -8.917 -5.812 13.581 1.00 17.28 268 ASN A O 1
ATOM 728 N N . TYR A 1 84 ? -9.665 -7.807 12.798 1.00 20.25 269 TYR A N 1
ATOM 729 C CA . TYR A 1 84 ? -9.836 -7.347 11.447 1.00 21.43 269 TYR A CA 1
ATOM 730 C C . TYR A 1 84 ? -10.876 -6.254 11.341 1.00 23.27 269 TYR A C 1
ATOM 731 O O . TYR A 1 84 ? -11.920 -6.357 12.034 1.00 24.17 269 TYR A O 1
ATOM 740 N N . ARG A 1 85 ? -10.677 -5.270 10.466 1.00 25.39 270 ARG A N 1
ATOM 741 C CA . ARG A 1 85 ? -11.592 -4.115 10.293 1.00 28.26 270 ARG A CA 1
ATOM 742 C C . ARG A 1 85 ? -12.930 -4.596 9.700 1.00 32.25 270 ARG A C 1
ATOM 743 O O . ARG A 1 85 ? -12.973 -5.534 8.874 1.00 34.32 270 ARG A O 1
ATOM 751 N N . SER A 1 86 ? -14.011 -3.991 10.196 1.00 34.60 271 SER A N 1
ATOM 752 C CA . SER A 1 86 ? -15.360 -4.082 9.633 1.00 38.44 271 SER A CA 1
ATOM 753 C C . SER A 1 86 ? -16.024 -2.728 9.924 1.00 40.60 271 SER A C 1
ATOM 754 O O . SER A 1 86 ? -16.388 -2.451 11.079 1.00 41.30 271 SER A O 1
ATOM 757 N N . ASP A 1 87 ? -16.140 -1.877 8.896 1.00 42.76 272 ASP A N 1
ATOM 758 C CA . ASP A 1 87 ? -16.635 -0.484 9.045 1.00 43.99 272 ASP A CA 1
ATOM 759 C C . ASP A 1 87 ? -15.630 0.286 9.968 1.00 41.84 272 ASP A C 1
ATOM 760 O O . ASP A 1 87 ? -14.439 0.156 9.731 1.00 39.95 272 ASP A O 1
ATOM 765 N N A ASP A 1 88 ? -16.077 1.072 10.956 0.50 41.90 273 ASP A N 1
ATOM 766 N N B ASP A 1 88 ? -16.081 1.069 10.956 0.50 41.34 273 ASP A N 1
ATOM 767 C CA A ASP A 1 88 ? -15.155 1.613 11.971 0.50 40.36 273 ASP A CA 1
ATOM 768 C CA B ASP A 1 88 ? -15.178 1.634 11.977 0.50 39.46 273 ASP A CA 1
ATOM 769 C C A ASP A 1 88 ? -15.175 0.810 13.294 0.50 40.11 273 ASP A C 1
ATOM 770 C C B ASP A 1 88 ? -15.094 0.785 13.272 0.50 39.35 273 ASP A C 1
ATOM 771 O O A ASP A 1 88 ? -14.870 1.350 14.366 0.50 39.41 273 ASP A O 1
ATOM 772 O O B ASP A 1 88 ? -14.629 1.273 14.308 0.50 37.84 273 ASP A O 1
ATOM 781 N N . SER A 1 89 ? -15.509 -0.485 13.189 1.00 39.89 274 SER A N 1
ATOM 782 C CA . SER A 1 89 ? -15.424 -1.454 14.301 1.00 39.21 274 SER A CA 1
ATOM 783 C C . SER A 1 89 ? -14.590 -2.689 13.854 1.00 38.26 274 SER A C 1
ATOM 784 O O . SER A 1 89 ? -13.676 -2.552 13.023 1.00 34.69 274 SER A O 1
ATOM 787 N N . ILE A 1 90 ? -14.874 -3.876 14.404 1.00 38.81 275 ILE A N 1
ATOM 788 C CA . ILE A 1 90 ? -14.117 -5.099 14.057 1.00 39.70 275 ILE A CA 1
ATOM 789 C C . ILE A 1 90 ? -15.059 -6.247 13.681 1.00 41.81 275 ILE A C 1
ATOM 790 O O . ILE A 1 90 ? -16.227 -6.232 14.085 1.00 42.51 275 ILE A O 1
ATOM 795 N N . VAL A 1 91 ? -14.569 -7.238 12.924 1.00 43.96 276 VAL A N 1
ATOM 796 C CA . VAL A 1 91 ? -15.484 -8.226 12.289 1.00 48.36 276 VAL A CA 1
ATOM 797 C C . VAL A 1 91 ? -16.346 -9.039 13.274 1.00 53.04 276 VAL A C 1
ATOM 798 O O . VAL A 1 91 ? -17.524 -9.291 12.984 1.00 54.97 276 VAL A O 1
ATOM 802 N N . SER A 1 92 ? -15.776 -9.440 14.417 1.00 56.05 277 SER A N 1
ATOM 803 C CA . SER A 1 92 ? -16.512 -10.223 15.450 1.00 60.08 277 SER A CA 1
ATOM 804 C C . SER A 1 92 ? -15.618 -10.617 16.639 1.00 61.78 277 SER A C 1
ATOM 805 O O . SER A 1 92 ? -14.409 -10.354 16.634 1.00 62.64 277 SER A O 1
ATOM 808 N N . GLN A 1 93 ? -16.233 -11.231 17.654 1.00 64.37 278 GLN A N 1
ATOM 809 C CA . GLN A 1 93 ? -15.514 -11.772 18.819 1.00 64.10 278 GLN A CA 1
ATOM 810 C C . GLN A 1 93 ? -14.867 -13.135 18.473 1.00 62.78 278 GLN A C 1
ATOM 811 O O . GLN A 1 93 ? -15.389 -14.192 18.868 1.00 64.20 278 GLN A O 1
ATOM 817 N N . LYS A 1 94 ? -13.742 -13.107 17.742 1.00 58.31 279 LYS A N 1
ATOM 818 C CA . LYS A 1 94 ? -13.142 -14.333 17.169 1.00 56.39 279 LYS A CA 1
ATOM 819 C C . LYS A 1 94 ? -11.603 -14.372 17.123 1.00 52.44 279 LYS A C 1
ATOM 820 O O . LYS A 1 94 ? -10.921 -13.356 17.307 1.00 51.80 279 LYS A O 1
ATOM 826 N N . TYR A 1 95 ? -11.092 -15.570 16.820 1.00 49.35 280 TYR A N 1
ATOM 827 C CA . TYR A 1 95 ? -9.660 -15.860 16.740 1.00 45.51 280 TYR A CA 1
ATOM 828 C C . TYR A 1 95 ? -9.305 -16.138 15.269 1.00 41.29 280 TYR A C 1
ATOM 829 O O . TYR A 1 95 ? -9.330 -17.286 14.794 1.00 42.25 280 TYR A O 1
ATOM 838 N N . ASN A 1 96 ? -8.997 -15.059 14.551 1.00 36.25 281 ASN A N 1
ATOM 839 C CA . ASN A 1 96 ? -8.707 -15.126 13.118 1.00 33.26 281 ASN A CA 1
ATOM 840 C C . ASN A 1 96 ? -7.187 -15.117 12.865 1.00 28.60 281 ASN A C 1
ATOM 841 O O . ASN A 1 96 ? -6.497 -14.155 13.309 1.00 26.82 281 ASN A O 1
ATOM 846 N N . ASN A 1 97 ? -6.686 -16.144 12.143 1.00 25.96 282 ASN A N 1
ATOM 847 C CA . ASN A 1 97 ? -5.250 -16.229 11.702 1.00 23.33 282 ASN A CA 1
ATOM 848 C C . ASN A 1 97 ? -4.821 -14.905 11.148 1.00 20.62 282 ASN A C 1
ATOM 849 O O . ASN A 1 97 ? -5.581 -14.274 10.397 1.00 21.38 282 ASN A O 1
ATOM 854 N N . ALA A 1 98 ? -3.625 -14.480 11.525 1.00 17.29 283 ALA A N 1
ATOM 855 C CA . ALA A 1 98 ? -3.054 -13.240 11.042 1.00 15.27 283 ALA A CA 1
ATOM 856 C C . ALA A 1 98 ? -1.547 -13.330 10.765 1.00 13.58 283 ALA A C 1
ATOM 857 O O . ALA A 1 98 ? -0.843 -12.340 10.884 1.00 11.72 283 ALA A O 1
ATOM 859 N N . VAL A 1 99 ? -1.065 -14.518 10.368 1.00 13.37 284 VAL A N 1
ATOM 860 C CA . VAL A 1 99 ? 0.339 -14.702 10.085 1.00 13.12 284 VAL A CA 1
ATOM 861 C C . VAL A 1 99 ? 0.853 -13.661 9.031 1.00 12.23 284 VAL A C 1
ATOM 862 O O . VAL A 1 99 ? 1.925 -13.165 9.169 1.00 11.62 284 VAL A O 1
ATOM 866 N N . PRO A 1 100 ? 0.037 -13.356 7.983 1.00 12.84 285 PRO A N 1
ATOM 867 C CA . PRO A 1 100 ? 0.510 -12.370 6.999 1.00 12.72 285 PRO A CA 1
ATOM 868 C C . PRO A 1 100 ? 0.728 -10.961 7.525 1.00 11.66 285 PRO A C 1
ATOM 869 O O . PRO A 1 100 ? 1.264 -10.128 6.761 1.00 11.85 285 PRO A O 1
ATOM 873 N N . PHE A 1 101 ? 0.308 -10.676 8.748 1.00 10.85 286 PHE A N 1
ATOM 874 C CA . PHE A 1 101 ? 0.573 -9.380 9.413 1.00 10.12 286 PHE A CA 1
ATOM 875 C C . PHE A 1 101 ? 1.739 -9.459 10.352 1.00 9.34 286 PHE A C 1
ATOM 876 O O . PHE A 1 101 ? 2.117 -8.445 10.921 1.00 9.41 286 PHE A O 1
ATOM 884 N N . MET A 1 102 ? 2.309 -10.650 10.560 1.00 9.40 287 MET A N 1
ATOM 885 C CA . MET A 1 102 ? 3.341 -10.787 11.575 1.00 9.10 287 MET A CA 1
ATOM 886 C C . MET A 1 102 ? 4.694 -10.337 11.018 1.00 8.89 287 MET A C 1
ATOM 887 O O . MET A 1 102 ? 4.962 -10.450 9.819 1.00 9.67 287 MET A O 1
ATOM 892 N N . PRO A 1 103 ? 5.585 -9.827 11.865 1.00 8.55 288 PRO A N 1
ATOM 893 C CA . PRO A 1 103 ? 6.909 -9.414 11.368 1.00 8.48 288 PRO A CA 1
ATOM 894 C C . PRO A 1 103 ? 7.757 -10.609 10.959 1.00 9.06 288 PRO A C 1
ATOM 895 O O . PRO A 1 103 ? 7.785 -11.629 11.641 1.00 9.39 288 PRO A O 1
ATOM 899 N N . ASN A 1 104 ? 8.388 -10.461 9.808 1.00 9.43 289 ASN A N 1
ATOM 900 C CA . ASN A 1 104 ? 9.188 -11.521 9.199 1.00 10.61 289 ASN A CA 1
ATOM 901 C C . ASN A 1 104 ? 10.312 -11.963 10.137 1.00 10.58 289 ASN A C 1
ATOM 902 O O . ASN A 1 104 ? 11.087 -11.170 10.583 1.00 10.50 289 ASN A O 1
ATOM 907 N N . LEU A 1 105 ? 10.371 -13.280 10.382 1.00 11.41 290 LEU A N 1
ATOM 908 C CA . LEU A 1 105 ? 11.359 -13.822 11.360 1.00 12.17 290 LEU A CA 1
ATOM 909 C C . LEU A 1 105 ? 12.784 -13.887 10.817 1.00 12.84 290 LEU A C 1
ATOM 910 O O . LEU A 1 105 ? 13.739 -13.934 11.575 1.00 14.29 290 LEU A O 1
ATOM 915 N N . THR A 1 106 ? 12.947 -13.868 9.503 1.00 13.25 291 THR A N 1
ATOM 916 C CA . THR A 1 106 ? 14.302 -13.779 8.924 1.00 14.02 291 THR A CA 1
ATOM 917 C C . THR A 1 106 ? 14.846 -12.369 9.010 1.00 13.32 291 THR A C 1
ATOM 918 O O . THR A 1 106 ? 15.986 -12.108 9.438 1.00 13.91 291 THR A O 1
ATOM 922 N N . ALA A 1 107 ? 14.018 -11.374 8.664 1.00 12.58 292 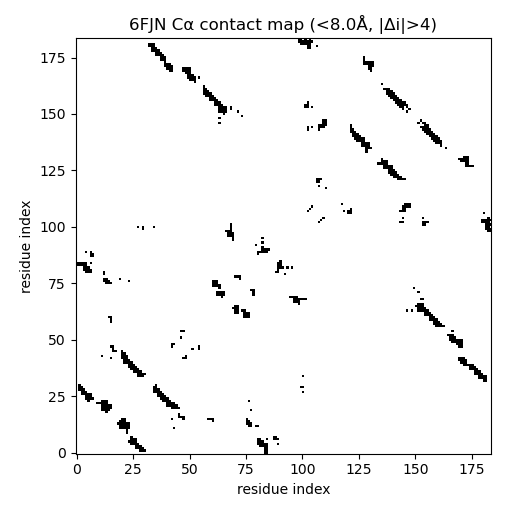ALA A N 1
ATOM 923 C CA . ALA A 1 107 ? 14.411 -9.963 8.807 1.00 12.19 292 ALA A CA 1
ATOM 924 C C . ALA A 1 107 ? 14.622 -9.629 10.269 1.00 11.25 292 ALA A C 1
ATOM 925 O O . ALA A 1 107 ? 15.529 -8.851 10.663 1.00 12.00 292 ALA A O 1
ATOM 927 N N . TYR A 1 108 ? 13.710 -10.159 11.105 1.00 10.64 293 TYR A N 1
ATOM 928 C CA . TYR A 1 108 ? 13.644 -9.761 12.523 1.00 10.49 293 TYR A CA 1
ATOM 929 C C . TYR A 1 108 ? 13.664 -11.002 13.388 1.00 10.90 293 TYR A C 1
ATOM 930 O O . TYR A 1 108 ? 12.623 -11.465 13.886 1.00 10.81 293 TYR A O 1
ATOM 939 N N . PRO A 1 109 ? 14.837 -11.610 13.563 1.00 12.40 294 PRO A N 1
ATOM 940 C CA . PRO A 1 109 ? 14.891 -12.851 14.312 1.00 13.15 294 PRO A CA 1
ATOM 941 C C . PRO A 1 109 ? 14.738 -12.594 15.800 1.00 13.09 294 PRO A C 1
ATOM 942 O O . PRO A 1 109 ? 15.110 -11.568 16.325 1.00 12.86 294 PRO A O 1
ATOM 946 N N . LYS A 1 110 ? 14.220 -13.603 16.478 1.00 14.49 295 LYS A N 1
ATOM 947 C CA . LYS A 1 110 ? 14.177 -13.578 17.916 1.00 16.26 295 LYS A CA 1
ATOM 948 C C . LYS A 1 110 ? 15.589 -13.500 18.467 1.00 17.24 295 LYS A C 1
ATOM 949 O O . LYS A 1 110 ? 16.548 -14.012 17.862 1.00 17.98 295 LYS A O 1
ATOM 955 N N . PRO A 1 111 ? 15.729 -12.917 19.651 1.00 19.12 296 PRO A N 1
ATOM 956 C CA . PRO A 1 111 ? 17.062 -12.930 20.258 1.00 22.04 296 PRO A CA 1
ATOM 957 C C . PRO A 1 111 ? 17.582 -14.334 20.510 1.00 25.02 296 PRO A C 1
ATOM 958 O O . PRO A 1 111 ? 16.797 -15.265 20.784 1.00 25.89 296 PRO A O 1
ATOM 962 N N . SER A 1 112 ? 18.879 -14.484 20.351 1.00 28.24 297 SER A N 1
ATOM 963 C CA . SER A 1 112 ? 19.504 -15.771 20.589 1.00 31.72 297 SER A CA 1
ATOM 964 C C . SER A 1 112 ? 20.947 -15.530 20.951 1.00 35.14 297 SER A C 1
ATOM 965 O O . SER A 1 112 ? 21.623 -14.751 20.275 1.00 35.74 297 SER A O 1
ATOM 968 N N . ALA A 1 113 ? 21.433 -16.230 21.984 1.00 39.22 298 ALA A N 1
ATOM 969 C CA . ALA A 1 113 ? 22.843 -16.129 22.401 1.00 43.39 298 ALA A CA 1
ATOM 970 C C . ALA A 1 113 ? 23.823 -16.624 21.325 1.00 46.54 298 ALA A C 1
ATOM 971 O O . ALA A 1 113 ? 25.029 -16.390 21.438 1.00 48.81 298 ALA A O 1
ATOM 973 N N . GLN A 1 114 ? 23.300 -17.321 20.309 1.00 49.01 299 GLN A N 1
ATOM 974 C CA . GLN A 1 114 ? 23.944 -17.482 18.991 1.00 51.47 299 GLN A CA 1
ATOM 975 C C . GLN A 1 114 ? 24.778 -16.250 18.571 1.00 52.29 299 GLN A C 1
ATOM 976 O O . GLN A 1 114 ? 25.965 -16.384 18.245 1.00 53.52 299 GLN A O 1
ATOM 982 N N . ASN A 1 115 ? 24.143 -15.074 18.574 1.00 51.63 300 ASN A N 1
ATOM 983 C CA . ASN A 1 115 ? 24.819 -13.783 18.329 1.00 50.96 300 ASN A CA 1
ATOM 984 C C . ASN A 1 115 ? 24.353 -12.740 19.371 1.00 49.52 300 ASN A C 1
ATOM 985 O O . ASN A 1 115 ? 23.152 -12.443 19.473 1.00 48.75 300 ASN A O 1
ATOM 990 N N . ALA A 1 116 ? 25.311 -12.188 20.125 1.00 48.26 301 ALA A N 1
ATOM 991 C CA . ALA A 1 116 ? 25.034 -11.230 21.211 1.00 46.55 301 ALA A CA 1
ATOM 992 C C . ALA A 1 116 ? 24.234 -10.014 20.752 1.00 43.31 301 ALA A C 1
ATOM 993 O O . ALA A 1 116 ? 23.199 -9.698 21.337 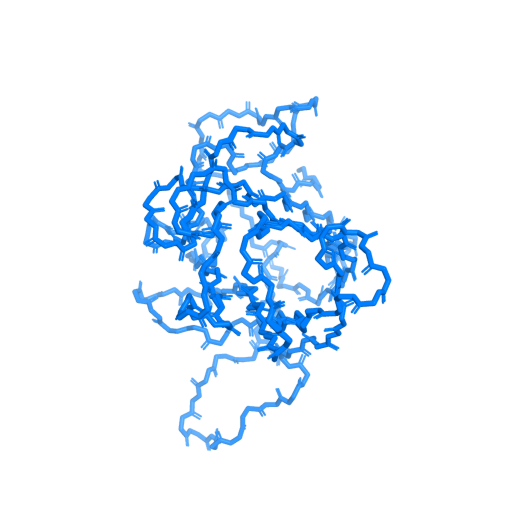1.00 42.97 301 ALA A O 1
ATOM 995 N N . LYS A 1 117 ? 24.716 -9.350 19.700 1.00 40.72 302 LYS A N 1
ATOM 996 C CA . LYS A 1 117 ? 24.067 -8.144 19.157 1.00 36.49 302 LYS A CA 1
ATOM 997 C C . LYS A 1 117 ? 22.871 -8.521 18.271 1.00 31.01 302 LYS A C 1
ATOM 998 O O . LYS A 1 117 ? 23.038 -9.333 17.365 1.00 29.69 302 LYS A O 1
ATOM 1004 N N . ASN A 1 118 ? 21.649 -8.041 18.526 1.00 26.89 303 ASN A N 1
ATOM 1005 C CA . ASN A 1 118 ? 20.687 -8.226 17.470 1.00 22.92 303 ASN A CA 1
ATOM 1006 C C . ASN A 1 118 ? 20.912 -7.055 16.533 1.00 19.29 303 ASN A C 1
ATOM 1007 O O . ASN A 1 118 ? 21.591 -6.041 16.788 1.00 20.84 303 ASN A O 1
ATOM 1012 N N . TYR A 1 119 ? 20.445 -7.362 15.390 1.00 16.92 304 TYR A N 1
ATOM 1013 C CA . TYR A 1 119 ? 20.528 -6.460 14.315 1.00 14.91 304 TYR A CA 1
ATOM 1014 C C . TYR A 1 119 ? 19.716 -5.206 14.554 1.00 11.96 304 TYR A C 1
ATOM 1015 O O . TYR A 1 119 ? 18.560 -5.304 14.948 1.00 11.31 304 TYR A O 1
ATOM 1024 N N . SER A 1 120 ? 20.288 -4.032 14.269 1.00 10.65 305 SER A N 1
ATOM 1025 C CA . SER A 1 120 ? 19.557 -2.786 14.494 1.00 9.64 305 SER A CA 1
ATOM 1026 C C . SER A 1 120 ? 18.312 -2.664 13.617 1.00 8.56 305 SER A C 1
ATOM 1027 O O . SER A 1 120 ? 17.431 -1.916 13.970 1.00 8.12 305 SER A O 1
ATOM 1030 N N . ARG A 1 121 ? 18.280 -3.394 12.495 1.00 8.81 306 ARG A N 1
ATOM 1031 C CA . ARG A 1 121 ? 17.114 -3.302 11.626 1.00 8.71 306 ARG A CA 1
ATOM 1032 C C . ARG A 1 121 ? 15.838 -3.828 12.285 1.00 8.10 306 ARG A C 1
ATOM 1033 O O . ARG A 1 121 ? 14.736 -3.537 11.811 1.00 8.50 306 ARG A O 1
ATOM 1041 N N . THR A 1 122 ? 15.954 -4.551 13.392 1.00 7.97 307 THR A N 1
ATOM 1042 C CA . THR A 1 122 ? 14.795 -4.993 14.181 1.00 7.87 307 THR A CA 1
ATOM 1043 C C . THR A 1 122 ? 14.070 -3.871 14.882 1.00 7.08 307 THR A C 1
ATOM 1044 O O . THR A 1 122 ? 13.003 -4.148 15.449 1.00 7.23 307 THR A O 1
ATOM 1048 N N . LYS A 1 123 ? 14.607 -2.659 14.843 1.00 6.95 308 LYS A N 1
ATOM 1049 C CA . LYS A 1 123 ? 13.975 -1.517 15.475 1.00 6.60 308 LYS A CA 1
ATOM 1050 C C . LYS A 1 123 ? 13.809 -0.388 14.468 1.00 6.36 308 LYS A C 1
ATOM 1051 O O . LYS A 1 123 ? 14.580 -0.234 13.520 1.00 6.60 308 LYS A O 1
ATOM 1057 N N . ILE A 1 124 ? 12.804 0.437 14.766 1.00 5.97 309 ILE A N 1
ATOM 1058 C CA . ILE A 1 124 ? 12.589 1.761 14.190 1.00 6.05 309 ILE A CA 1
ATOM 1059 C C . ILE A 1 124 ? 12.673 2.745 15.333 1.00 5.95 309 ILE A C 1
ATOM 1060 O O . ILE A 1 124 ? 12.005 2.520 16.362 1.00 6.56 309 ILE A O 1
ATOM 1065 N N . ILE A 1 125 ? 13.475 3.812 15.220 1.00 5.92 310 ILE A N 1
ATOM 1066 C CA . ILE A 1 125 ? 13.527 4.820 16.261 1.00 5.85 310 ILE A CA 1
ATOM 1067 C C . ILE A 1 125 ? 13.277 6.157 15.615 1.00 6.03 310 ILE A C 1
ATOM 1068 O O . ILE A 1 125 ? 13.927 6.501 14.579 1.00 6.27 310 ILE A O 1
ATOM 1073 N N . SER A 1 126 ? 12.376 6.940 16.169 1.00 5.92 311 SER A N 1
ATOM 1074 C CA . SER A 1 126 ? 12.107 8.293 15.656 1.00 6.15 311 SER A CA 1
ATOM 1075 C C . SER A 1 126 ? 11.547 9.123 16.773 1.00 5.94 311 SER A C 1
ATOM 1076 O O . SER A 1 126 ? 11.567 8.706 17.962 1.00 7.15 311 SER A O 1
ATOM 1079 N N . ASN A 1 127 ? 11.062 10.329 16.468 1.00 6.46 312 ASN A N 1
ATOM 1080 C CA . ASN A 1 127 ? 10.379 11.163 17.429 1.00 6.94 312 ASN A CA 1
ATOM 1081 C C . ASN A 1 127 ? 8.920 11.347 17.086 1.00 6.37 312 ASN A C 1
ATOM 1082 O O . ASN A 1 127 ? 8.576 11.505 15.894 1.00 6.96 312 ASN A O 1
ATOM 1087 N N . VAL A 1 128 ? 8.090 11.352 18.117 1.00 5.85 313 VAL A N 1
ATOM 1088 C CA . VAL A 1 128 ? 6.718 11.835 18.078 1.00 5.76 313 VAL A CA 1
ATOM 1089 C C . VAL A 1 128 ? 6.648 12.989 19.087 1.00 5.74 313 VAL A C 1
ATOM 1090 O O . VAL A 1 128 ? 7.659 13.303 19.730 1.00 6.44 313 VAL A O 1
ATOM 1094 N N . TYR A 1 129 ? 5.477 13.602 19.239 1.00 5.80 314 TYR A N 1
ATOM 1095 C CA . TYR A 1 129 ? 5.438 14.880 19.975 1.00 6.06 314 TYR A CA 1
ATOM 1096 C C . TYR A 1 129 ? 4.283 14.865 20.968 1.00 5.94 314 TYR A C 1
ATOM 1097 O O . TYR A 1 129 ? 3.107 14.628 20.610 1.00 6.29 314 TYR A O 1
ATOM 1106 N N . LEU A 1 130 ? 4.623 15.106 22.230 1.00 6.38 315 LEU A N 1
ATOM 1107 C CA . LEU A 1 130 ? 3.649 15.084 23.310 1.00 6.97 315 LEU A CA 1
ATOM 1108 C C . LEU A 1 130 ? 2.711 16.272 23.202 1.00 6.71 315 LEU A C 1
ATOM 1109 O O . LEU A 1 130 ? 3.153 17.428 23.089 1.00 7.18 315 LEU A O 1
ATOM 1114 N N . GLY A 1 131 ? 1.420 15.994 23.286 1.00 6.83 316 GLY A N 1
ATOM 1115 C CA . GLY A 1 131 ? 0.427 17.044 23.145 1.00 7.18 316 GLY A CA 1
ATOM 1116 C C . GLY A 1 131 ? 0.373 17.664 21.779 1.00 7.28 316 GLY A C 1
ATOM 1117 O O . GLY A 1 131 ? -0.215 18.717 21.584 1.00 7.84 316 GLY A O 1
ATOM 1118 N N . ALA A 1 132 ? 1.041 17.056 20.799 1.00 6.66 317 ALA A N 1
ATOM 1119 C CA . ALA A 1 132 ? 1.182 17.645 19.475 1.00 6.96 317 ALA A CA 1
ATOM 1120 C C . ALA A 1 132 ? 1.797 19.031 19.579 1.00 7.20 317 ALA A C 1
ATOM 1121 O O . ALA A 1 132 ? 1.428 19.924 18.808 1.00 8.17 317 ALA A O 1
ATOM 1123 N N . LEU A 1 133 ? 2.774 19.188 20.488 1.00 7.05 318 LEU A N 1
ATOM 1124 C CA . LEU A 1 133 ? 3.515 20.438 20.660 1.00 7.66 318 LEU A CA 1
ATOM 1125 C C . LEU A 1 133 ? 4.916 20.208 20.148 1.00 7.54 318 LEU A C 1
ATOM 1126 O O . LEU A 1 133 ? 5.601 19.232 20.526 1.00 7.77 318 LEU A O 1
ATOM 1131 N N . THR A 1 134 ? 5.371 21.082 19.245 1.00 7.85 319 THR A N 1
ATOM 1132 C CA . THR A 1 134 ? 6.597 20.837 18.498 1.00 8.31 319 THR A CA 1
ATOM 1133 C C . THR A 1 134 ? 7.839 20.850 19.372 1.00 8.63 319 THR A C 1
ATOM 1134 O O . THR A 1 134 ? 8.854 20.281 18.930 1.00 9.71 319 THR A O 1
ATOM 1138 N N . TYR A 1 135 ? 7.790 21.459 20.514 1.00 8.82 320 TYR A N 1
ATOM 1139 C CA . TYR A 1 135 ? 8.902 21.516 21.421 1.00 9.51 320 TYR A CA 1
ATOM 1140 C C . TYR A 1 135 ? 8.905 20.391 22.448 1.00 9.28 320 TYR A C 1
ATOM 1141 O O . TYR A 1 135 ? 9.710 20.424 23.389 1.00 10.22 320 TYR A O 1
ATOM 1150 N N . GLN A 1 136 ? 8.058 19.380 22.274 1.00 8.52 321 GLN A N 1
ATOM 1151 C CA . GLN A 1 136 ? 7.943 18.278 23.217 1.00 8.32 321 GLN A CA 1
ATOM 1152 C C . GLN A 1 136 ? 8.173 16.926 22.562 1.00 7.83 321 GLN A C 1
ATOM 1153 O O . GLN A 1 136 ? 7.312 16.064 22.529 1.00 7.55 321 GLN A O 1
ATOM 1159 N N . PRO A 1 137 ? 9.404 16.679 22.085 1.00 8.55 322 PRO A N 1
ATOM 1160 C CA . PRO A 1 137 ? 9.698 15.383 21.496 1.00 8.25 322 PRO A CA 1
ATOM 1161 C C . PRO A 1 137 ? 9.658 14.246 22.504 1.00 8.14 322 PRO A C 1
ATOM 1162 O O . PRO A 1 137 ? 10.015 14.387 23.699 1.00 9.15 322 PRO A O 1
ATOM 1166 N N . VAL A 1 138 ? 9.247 13.098 22.015 1.00 7.28 323 VAL A N 1
ATOM 1167 C CA . VAL A 1 138 ? 9.241 11.824 22.709 1.00 7.14 323 VAL A CA 1
ATOM 1168 C C . VAL A 1 138 ? 9.821 10.834 21.729 1.00 6.42 323 VAL A C 1
ATOM 1169 O O . VAL A 1 138 ? 9.357 10.750 20.578 1.00 6.85 323 VAL A O 1
ATOM 1173 N N A ILE A 1 139 ? 10.735 9.982 22.162 0.50 6.42 324 ILE A N 1
ATOM 1174 N N B ILE A 1 139 ? 10.882 10.102 22.123 0.50 6.60 324 ILE A N 1
ATOM 1175 C CA A ILE A 1 139 ? 11.350 9.017 21.257 0.50 6.32 324 ILE A CA 1
ATOM 1176 C CA B ILE A 1 139 ? 11.417 9.056 21.230 0.50 6.53 324 ILE A CA 1
ATOM 1177 C C A ILE A 1 139 ? 10.378 7.845 21.206 0.50 5.85 324 ILE A C 1
ATOM 1178 C C B ILE A 1 139 ? 10.508 7.822 21.209 0.50 6.01 324 ILE A C 1
ATOM 1179 O O A ILE A 1 139 ? 9.883 7.385 22.256 0.50 5.92 324 ILE A O 1
ATOM 1180 O O B ILE A 1 139 ? 10.292 7.206 22.290 0.50 6.04 324 ILE A O 1
ATOM 1189 N N . ILE A 1 140 ? 10.075 7.423 20.012 1.00 5.66 325 ILE A N 1
ATOM 1190 C CA . ILE A 1 140 ? 9.351 6.166 19.818 1.00 5.72 325 ILE A CA 1
ATOM 1191 C C . ILE A 1 140 ? 10.347 5.125 19.306 1.00 5.44 325 ILE A C 1
ATOM 1192 O O . ILE A 1 140 ? 11.099 5.378 18.356 1.00 5.87 325 ILE A O 1
ATOM 1197 N N . THR A 1 141 ? 10.343 3.953 19.954 1.00 5.46 326 THR A N 1
ATOM 1198 C CA . THR A 1 141 ? 11.122 2.807 19.491 1.00 5.71 326 THR A CA 1
ATOM 1199 C C . THR A 1 141 ? 10.136 1.693 19.198 1.00 5.48 326 THR A C 1
ATOM 1200 O O . THR A 1 141 ? 9.423 1.239 20.143 1.00 6.05 326 THR A O 1
ATOM 1204 N N . ILE A 1 142 ? 10.062 1.245 17.964 1.00 5.33 327 ILE A N 1
ATOM 1205 C CA . ILE A 1 142 ? 9.245 0.093 17.582 1.00 5.76 327 ILE A CA 1
ATOM 1206 C C . ILE A 1 142 ? 10.189 -1.066 17.385 1.00 6.05 327 ILE A C 1
ATOM 1207 O O . ILE A 1 142 ? 11.158 -0.937 16.641 1.00 6.69 327 ILE A O 1
ATOM 1212 N N . ALA A 1 143 ? 9.920 -2.208 18.031 1.00 6.20 328 ALA A N 1
ATOM 1213 C CA . ALA A 1 143 ? 10.786 -3.371 17.921 1.00 6.59 328 ALA A CA 1
ATOM 1214 C C . ALA A 1 143 ? 10.008 -4.561 17.472 1.00 6.52 328 ALA A C 1
ATOM 1215 O O . ALA A 1 143 ? 8.899 -4.814 17.970 1.00 6.76 328 ALA A O 1
ATOM 1217 N N . PHE A 1 144 ? 10.602 -5.346 16.571 1.00 6.90 329 PHE A N 1
ATOM 1218 C CA . PHE A 1 144 ? 9.953 -6.504 15.980 1.00 7.34 329 PHE A CA 1
ATOM 1219 C C . PHE A 1 144 ? 10.604 -7.791 16.434 1.00 7.54 329 PHE A C 1
ATOM 1220 O O . PHE A 1 144 ? 11.818 -7.990 16.263 1.00 8.01 329 PHE A O 1
ATOM 1228 N N . ASN A 1 145 ? 9.769 -8.687 16.988 1.00 7.71 330 ASN A N 1
ATOM 1229 C CA . ASN A 1 145 ? 10.167 -10.049 17.365 1.00 8.59 330 ASN A CA 1
ATOM 1230 C C . ASN A 1 145 ? 11.270 -10.125 18.401 1.00 9.15 330 ASN A C 1
ATOM 1231 O O . ASN A 1 145 ? 11.970 -11.111 18.491 1.00 10.66 330 ASN A O 1
ATOM 1236 N N . GLN A 1 146 ? 11.399 -9.078 19.221 1.00 9.36 331 GLN A N 1
ATOM 1237 C CA . GLN A 1 146 ? 12.451 -9.061 20.235 1.00 10.53 331 GLN A CA 1
ATOM 1238 C C . GLN A 1 146 ? 11.995 -9.560 21.591 1.00 11.78 331 GLN A C 1
ATOM 1239 O O . GLN A 1 146 ? 12.823 -9.729 22.481 1.00 14.93 331 GLN A O 1
ATOM 1245 N N . GLU A 1 147 ? 10.710 -9.860 21.778 1.00 11.54 332 GLU A N 1
ATOM 1246 C CA . GLU A 1 147 ? 10.221 -10.427 23.006 1.00 12.29 332 GLU A CA 1
ATOM 1247 C C . GLU A 1 147 ? 10.292 -11.945 22.970 1.00 13.73 332 GLU A C 1
ATOM 1248 O O . GLU A 1 147 ? 10.089 -12.568 21.955 1.00 14.19 332 GLU A O 1
ATOM 1254 N N . THR A 1 148 ? 10.552 -12.517 24.142 1.00 15.79 333 THR A N 1
ATOM 1255 C CA . THR A 1 148 ? 10.392 -13.952 24.353 1.00 18.49 333 THR A CA 1
ATOM 1256 C C . THR A 1 148 ? 9.305 -14.272 25.448 1.00 19.29 333 THR A C 1
ATOM 1257 O O . THR A 1 148 ? 8.991 -15.459 25.623 1.00 22.16 333 THR A O 1
ATOM 1261 N N . GLU A 1 149 ? 8.737 -13.231 26.093 1.00 20.13 334 GLU A N 1
ATOM 1262 C CA . GLU A 1 149 ? 7.716 -13.330 27.188 1.00 21.36 334 GLU A CA 1
ATOM 1263 C C . GLU A 1 149 ? 6.698 -14.397 26.768 1.00 20.55 334 GLU A C 1
ATOM 1264 O O . GLU A 1 149 ? 6.160 -14.361 25.630 1.00 19.38 334 GLU A O 1
ATOM 1270 N N . ASN A 1 150 ? 6.407 -15.327 27.674 1.00 21.13 335 ASN A N 1
ATOM 1271 C CA . ASN A 1 150 ? 5.258 -16.209 27.557 1.00 22.28 335 ASN A CA 1
ATOM 1272 C C . ASN A 1 150 ? 5.159 -17.086 26.300 1.00 21.89 335 ASN A C 1
ATOM 1273 O O . ASN A 1 150 ? 4.087 -17.437 25.827 1.00 22.05 335 ASN A O 1
ATOM 1278 N N . GLY A 1 151 ? 6.296 -17.474 25.767 1.00 21.03 336 GLY A N 1
ATOM 1279 C CA . GLY A 1 151 ? 6.315 -18.378 24.604 1.00 20.34 336 GLY A CA 1
ATOM 1280 C C . GLY A 1 151 ? 5.861 -17.736 23.299 1.00 18.24 336 GLY A C 1
ATOM 1281 O O . GLY A 1 151 ? 5.517 -18.462 22.375 1.00 18.86 336 GLY A O 1
ATOM 1282 N N . CYS A 1 152 ? 5.812 -16.408 23.221 1.00 15.91 337 CYS A N 1
ATOM 1283 C CA . CYS A 1 152 ? 5.339 -15.751 21.984 1.00 14.18 337 CYS A CA 1
ATOM 1284 C C . CYS A 1 152 ? 6.121 -16.174 20.748 1.00 13.48 337 CYS A C 1
ATOM 1285 O O . CYS A 1 152 ? 7.317 -16.479 20.816 1.00 15.20 337 CYS A O 1
ATOM 1288 N N . ALA A 1 153 ? 5.440 -16.300 19.615 1.00 12.26 338 ALA A N 1
ATOM 1289 C CA . ALA A 1 153 ? 6.077 -16.553 18.353 1.00 11.77 338 ALA A CA 1
ATOM 1290 C C . ALA A 1 153 ? 6.556 -15.285 17.662 1.00 10.56 338 ALA A C 1
ATOM 1291 O O . ALA A 1 153 ? 7.545 -15.317 16.927 1.00 10.91 338 ALA A O 1
ATOM 1293 N N . TYR A 1 154 ? 5.819 -14.196 17.878 1.00 9.79 339 TYR A N 1
ATOM 1294 C CA . TYR A 1 154 ? 6.100 -12.897 17.229 1.00 9.24 339 TYR A CA 1
ATOM 1295 C C . TYR A 1 154 ? 5.823 -11.819 18.256 1.00 8.76 339 TYR A C 1
ATOM 1296 O O . TYR A 1 154 ? 5.079 -12.027 19.229 1.00 9.20 339 TYR A O 1
ATOM 1305 N N . SER A 1 155 ? 6.387 -10.628 18.024 1.00 8.16 340 SER A N 1
ATOM 1306 C CA . SER A 1 155 ? 6.041 -9.512 18.899 1.00 8.03 340 SER A CA 1
ATOM 1307 C C . SER A 1 155 ? 6.215 -8.205 18.139 1.00 7.45 340 SER A C 1
ATOM 1308 O O . SER A 1 155 ? 7.059 -8.074 17.226 1.00 7.42 340 SER A O 1
ATOM 1311 N N . ILE A 1 156 ? 5.430 -7.212 18.570 1.00 7.32 341 ILE A N 1
ATOM 1312 C CA . ILE A 1 156 ? 5.650 -5.805 18.185 1.00 7.31 341 ILE A CA 1
ATOM 1313 C C . ILE A 1 156 ? 5.554 -5.023 19.452 1.00 6.96 341 ILE A C 1
ATOM 1314 O O . ILE A 1 156 ? 4.548 -5.126 20.178 1.00 7.56 341 ILE A O 1
ATOM 1319 N N . THR A 1 157 ? 6.596 -4.249 19.778 1.00 6.85 342 THR A N 1
ATOM 1320 C CA . THR A 1 157 ? 6.526 -3.403 20.964 1.00 6.95 342 THR A CA 1
ATOM 1321 C C . THR A 1 157 ? 6.733 -1.953 20.572 1.00 6.44 342 THR A C 1
ATOM 1322 O O . THR A 1 157 ? 7.455 -1.629 19.604 1.00 6.71 342 THR A O 1
ATOM 1326 N N . PHE A 1 158 ? 6.097 -1.071 21.326 1.00 6.26 343 PHE A N 1
ATOM 1327 C CA . PHE A 1 158 ? 6.189 0.378 21.154 1.00 6.27 343 PHE A CA 1
ATOM 1328 C C . PHE A 1 158 ? 6.665 0.946 22.453 1.00 6.21 343 PHE A C 1
ATOM 1329 O O . PHE A 1 158 ? 5.934 0.852 23.462 1.00 6.94 343 PHE A O 1
ATOM 1337 N N . THR A 1 159 ? 7.865 1.530 22.467 1.00 6.28 344 THR A N 1
ATOM 1338 C CA . THR A 1 159 ? 8.377 2.166 23.662 1.00 6.48 344 THR A CA 1
ATOM 1339 C C . THR A 1 159 ? 8.437 3.652 23.415 1.00 6.08 344 THR A C 1
ATOM 1340 O O . THR A 1 159 ? 8.814 4.121 22.318 1.00 6.47 344 THR A O 1
ATOM 1344 N N . PHE A 1 160 ? 8.081 4.416 24.444 1.00 6.45 345 PHE A N 1
ATOM 1345 C CA . PHE A 1 160 ? 8.130 5.864 24.401 1.00 6.79 345 PHE A CA 1
ATOM 1346 C C . PHE A 1 160 ? 9.079 6.308 25.500 1.00 7.00 345 PHE A C 1
ATOM 1347 O O . PHE A 1 160 ? 8.896 5.889 26.680 1.00 7.71 345 PHE A O 1
ATOM 1355 N N . THR A 1 161 ? 10.107 7.078 25.137 1.00 7.27 346 THR A N 1
ATOM 1356 C CA . THR A 1 161 ? 11.165 7.445 26.072 1.00 7.89 346 THR A CA 1
ATOM 1357 C C . THR A 1 161 ? 11.444 8.917 25.942 1.00 7.91 346 THR A C 1
ATOM 1358 O O . THR A 1 161 ? 11.540 9.416 24.792 1.00 7.82 346 THR A O 1
ATOM 1362 N N . TRP A 1 162 ? 11.617 9.624 27.029 1.00 8.63 347 TRP A N 1
ATOM 1363 C CA . TRP A 1 162 ? 11.855 11.062 26.918 1.00 9.50 347 TRP A CA 1
ATOM 1364 C C . TRP A 1 162 ? 12.697 11.515 28.095 1.00 10.87 347 TRP A C 1
ATOM 1365 O O . TRP A 1 162 ? 12.958 10.780 29.037 1.00 11.31 347 TRP A O 1
ATOM 1376 N N . GLN A 1 163 ? 13.145 12.774 27.987 1.00 12.29 348 GLN A N 1
ATOM 1377 C CA . GLN A 1 163 ? 14.035 13.398 28.955 1.00 14.98 348 GLN A CA 1
ATOM 1378 C C . GLN A 1 163 ? 13.412 14.656 29.589 1.00 15.05 348 GLN A C 1
ATOM 1379 O O . GLN A 1 163 ? 13.676 14.942 30.763 1.00 16.21 348 GLN A O 1
ATOM 1385 N N A LYS A 1 164 ? 12.640 15.425 28.822 0.50 14.77 349 LYS A N 1
ATOM 1386 N N B LYS A 1 164 ? 12.675 15.427 28.796 0.50 14.73 349 LYS A N 1
ATOM 1387 C CA A LYS A 1 164 ? 12.030 16.676 29.325 0.50 15.75 349 LYS A CA 1
ATOM 1388 C CA B LYS A 1 164 ? 12.102 16.703 29.234 0.50 15.65 349 LYS A CA 1
ATOM 1389 C C A LYS A 1 164 ? 11.005 16.401 30.414 0.50 15.74 349 LYS A C 1
ATOM 1390 C C B LYS A 1 164 ? 11.000 16.446 30.240 0.50 15.30 349 LYS A C 1
ATOM 1391 O O A LYS A 1 164 ? 10.400 15.330 30.515 0.50 15.07 349 LYS A O 1
ATOM 1392 O O B LYS A 1 164 ? 10.410 15.365 30.322 0.50 14.63 349 LYS A O 1
ATOM 1403 N N A ASP A 1 165 ? 10.838 17.395 31.269 0.50 16.62 350 ASP A N 1
ATOM 1404 N N B ASP A 1 165 ? 10.731 17.467 31.032 0.50 15.87 350 ASP A N 1
ATOM 1405 C CA A ASP A 1 165 ? 9.811 17.355 32.270 0.50 17.09 350 ASP A CA 1
ATOM 1406 C CA B ASP A 1 165 ? 9.881 17.317 32.190 0.50 16.32 350 ASP A CA 1
ATOM 1407 C C A ASP A 1 165 ? 8.470 17.681 31.632 0.50 15.78 350 ASP A C 1
ATOM 1408 C C B ASP A 1 165 ? 8.454 17.673 31.787 0.50 15.51 350 ASP A C 1
ATOM 1409 O O A ASP A 1 165 ? 8.204 18.842 31.224 0.50 15.89 350 ASP A O 1
ATOM 1410 O O B ASP A 1 165 ? 8.113 18.855 31.720 0.50 15.97 350 ASP A O 1
ATOM 1419 N N . TYR A 1 166 ? 7.627 16.649 31.544 1.00 14.77 351 TYR A N 1
ATOM 1420 C CA . TYR A 1 166 ? 6.235 16.847 31.091 1.00 14.35 351 TYR A CA 1
ATOM 1421 C C . TYR A 1 166 ? 5.251 16.706 32.239 1.00 14.84 351 TYR A C 1
ATOM 1422 O O . TYR A 1 166 ? 4.105 16.373 32.043 1.00 14.60 351 TYR A O 1
ATOM 1431 N N . SER A 1 167 ? 5.694 16.985 33.460 1.00 15.70 352 SER A N 1
ATOM 1432 C CA . SER A 1 167 ? 4.785 16.947 34.599 1.00 16.87 352 SER A CA 1
ATOM 1433 C C . SER A 1 167 ? 3.621 17.917 34.416 1.00 16.22 352 SER A C 1
ATOM 1434 O O . SER A 1 167 ? 3.765 18.969 33.745 1.00 16.81 352 SER A O 1
ATOM 1437 N N . ALA A 1 168 ? 2.488 17.518 34.972 1.00 15.87 353 ALA A N 1
ATOM 1438 C CA . ALA A 1 168 ? 1.206 18.205 34.891 1.00 15.99 353 ALA A CA 1
ATOM 1439 C C . ALA A 1 168 ? 0.607 18.162 33.506 1.00 14.96 353 ALA A C 1
ATOM 1440 O O . ALA A 1 168 ? -0.336 18.945 33.261 1.00 18.42 353 ALA A O 1
ATOM 1442 N N . GLN A 1 169 ? 1.129 17.354 32.599 1.00 12.52 354 GLN A N 1
ATOM 1443 C CA . GLN A 1 169 ? 0.492 17.109 31.305 1.00 11.40 354 GLN A CA 1
ATOM 1444 C C . GLN A 1 169 ? -0.045 15.700 31.247 1.00 11.04 354 GLN A C 1
ATOM 1445 O O . GLN A 1 169 ? 0.411 14.766 31.940 1.00 11.43 354 GLN A O 1
ATOM 1451 N N . GLN A 1 170 ? -0.966 15.512 30.310 1.00 10.90 355 GLN A N 1
ATOM 1452 C CA . GLN A 1 170 ? -1.524 14.223 29.965 1.00 10.99 355 GLN A CA 1
ATOM 1453 C C . GLN A 1 170 ? -0.658 13.592 28.895 1.00 10.00 355 GLN A C 1
ATOM 1454 O O . GLN A 1 170 ? -0.350 14.245 27.872 1.00 10.47 355 GLN A O 1
ATOM 1460 N N . PHE A 1 171 ? -0.270 12.331 29.060 1.00 9.27 356 PHE A N 1
ATOM 1461 C CA . PHE A 1 171 ? 0.452 11.657 27.985 1.00 8.50 356 PHE A CA 1
ATOM 1462 C C . PHE A 1 171 ? -0.466 11.486 26.794 1.00 7.82 356 PHE A C 1
ATOM 1463 O O . PHE A 1 171 ? -1.517 10.825 26.882 1.00 8.38 356 PHE A O 1
ATOM 1471 N N . ASP A 1 172 ? -0.060 12.029 25.659 1.00 7.21 357 ASP A N 1
ATOM 1472 C CA . ASP A 1 172 ? -0.784 11.876 24.400 1.00 7.24 357 ASP A CA 1
ATOM 1473 C C . ASP A 1 172 ? 0.234 12.249 23.337 1.00 6.63 357 ASP A C 1
ATOM 1474 O O . ASP A 1 172 ? 0.995 13.221 23.537 1.00 7.41 357 ASP A O 1
ATOM 1479 N N . VAL A 1 173 ? 0.339 11.491 22.269 1.00 6.40 358 VAL A N 1
ATOM 1480 C CA . VAL A 1 173 ? 1.353 11.751 21.242 1.00 6.14 358 VAL A CA 1
ATOM 1481 C C . VAL A 1 173 ? 0.771 11.794 19.865 1.00 6.06 358 VAL A C 1
ATOM 1482 O O . VAL A 1 173 ? -0.296 11.206 19.576 1.00 6.87 358 VAL A O 1
ATOM 1486 N N . THR A 1 174 ? 1.453 12.504 18.982 1.00 5.98 359 THR A N 1
ATOM 1487 C CA . THR A 1 174 ? 1.133 12.513 17.568 1.00 5.94 359 THR A CA 1
ATOM 1488 C C . THR A 1 174 ? 1.222 11.117 16.970 1.00 6.05 359 THR A C 1
ATOM 1489 O O . THR A 1 174 ? 1.826 10.199 17.525 1.00 6.95 359 THR A O 1
ATOM 1493 N N . SER A 1 175 ? 0.584 10.969 15.799 1.00 5.91 360 SER A N 1
ATOM 1494 C CA . SER A 1 175 ? 0.564 9.696 15.088 1.00 6.18 360 SER A CA 1
ATOM 1495 C C . SER A 1 175 ? 1.874 9.432 14.378 1.00 5.81 360 SER A C 1
ATOM 1496 O O . SER A 1 175 ? 2.508 10.366 13.845 1.00 6.47 360 SER A O 1
ATOM 1499 N N . PHE A 1 176 ? 2.237 8.159 14.284 1.00 5.70 361 PHE A N 1
ATOM 1500 C CA . PHE A 1 176 ? 3.484 7.753 13.649 1.00 5.88 361 PHE A CA 1
ATOM 1501 C C . PHE A 1 176 ? 3.244 6.646 12.640 1.00 5.59 361 PHE A C 1
ATOM 1502 O O . PHE A 1 176 ? 2.625 5.607 12.972 1.00 6.19 361 PHE A O 1
ATOM 1510 N N . THR A 1 177 ? 3.720 6.856 11.426 1.00 6.06 362 THR A N 1
ATOM 1511 C CA . THR A 1 177 ? 3.614 5.897 10.340 1.00 6.73 362 THR A CA 1
ATOM 1512 C C . THR A 1 177 ? 4.906 5.116 10.224 1.00 6.05 362 THR A C 1
ATOM 1513 O O . THR A 1 177 ? 6.021 5.681 10.371 1.00 6.22 362 THR A O 1
ATOM 1517 N N . PHE A 1 178 ? 4.792 3.828 9.923 1.00 6.21 363 PHE A N 1
ATOM 1518 C CA . PHE A 1 178 ? 5.956 2.960 9.800 1.00 6.46 363 PHE A CA 1
ATOM 1519 C C . PHE A 1 178 ? 5.629 1.800 8.905 1.00 6.41 363 PHE A C 1
ATOM 1520 O O . PHE A 1 178 ? 4.440 1.622 8.506 1.00 7.05 363 PHE A O 1
ATOM 1528 N N . SER A 1 179 ? 6.600 0.982 8.550 1.00 6.59 364 SER A N 1
ATOM 1529 C CA . SER A 1 179 ? 6.313 -0.260 7.862 1.00 7.22 364 SER A CA 1
ATOM 1530 C C . SER A 1 179 ? 7.264 -1.332 8.330 1.00 7.09 364 SER A C 1
ATOM 1531 O O . SER A 1 179 ? 8.294 -1.032 8.985 1.00 7.49 364 SER A O 1
ATOM 1534 N N . TYR A 1 180 ? 6.942 -2.584 8.024 1.00 7.34 365 TYR A N 1
ATOM 1535 C CA . TYR A 1 180 ? 7.836 -3.705 8.284 1.00 7.82 365 TYR A CA 1
ATOM 1536 C C . TYR A 1 180 ? 7.552 -4.819 7.359 1.00 8.29 365 TYR A C 1
ATOM 1537 O O . TYR A 1 180 ? 6.453 -4.958 6.808 1.00 8.48 365 TYR A O 1
ATOM 1546 N N . LEU A 1 181 ? 8.564 -5.669 7.177 1.00 9.27 366 LEU A N 1
ATOM 1547 C CA . LEU A 1 181 ? 8.459 -6.849 6.341 1.00 10.10 366 LEU A CA 1
ATOM 1548 C C . LEU A 1 181 ? 7.655 -7.920 7.045 1.00 9.87 366 LEU A C 1
ATOM 1549 O O . LEU A 1 181 ? 7.820 -8.142 8.218 1.00 9.61 366 LEU A O 1
ATOM 1554 N N . THR A 1 182 ? 6.810 -8.582 6.296 1.00 10.52 367 THR A N 1
ATOM 1555 C CA . THR A 1 182 ? 5.927 -9.589 6.888 1.00 11.31 367 THR A CA 1
ATOM 1556 C C . THR A 1 182 ? 6.388 -11.019 6.681 1.00 11.99 367 THR A C 1
ATOM 1557 O O . THR A 1 182 ? 7.108 -11.366 5.705 1.00 12.18 367 THR A O 1
ATOM 1561 N N . GLN A 1 183 ? 5.912 -11.888 7.584 1.00 12.23 368 GLN A N 1
ATOM 1562 C CA . GLN A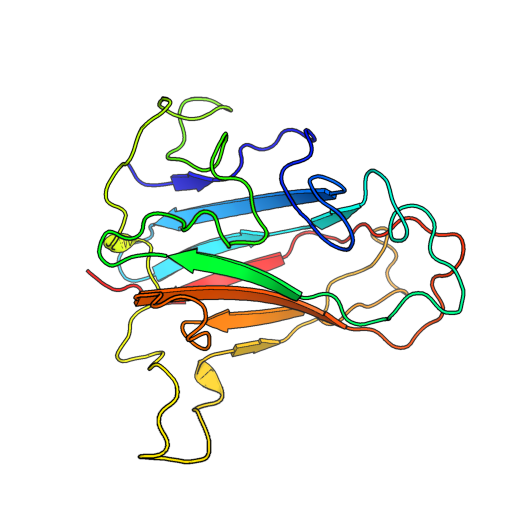 1 183 ? 5.941 -13.322 7.435 1.00 14.61 368 GLN A CA 1
ATOM 1563 C C . GLN A 1 183 ? 4.834 -13.715 6.326 1.00 16.90 368 GLN A C 1
ATOM 1564 O O . GLN A 1 183 ? 3.892 -12.918 6.094 1.00 19.74 368 GLN A O 1
ATOM 1570 N N . GLU A 1 184 ? 4.819 -14.927 5.813 1.00 22.40 369 GLU A N 1
ATOM 1571 C CA . GLU A 1 184 ? 3.625 -15.402 5.068 1.00 25.60 369 GLU A CA 1
ATOM 1572 C C . GLU A 1 184 ? 3.223 -16.758 5.606 1.00 27.33 369 GLU A C 1
ATOM 1573 O O . GLU A 1 184 ? 2.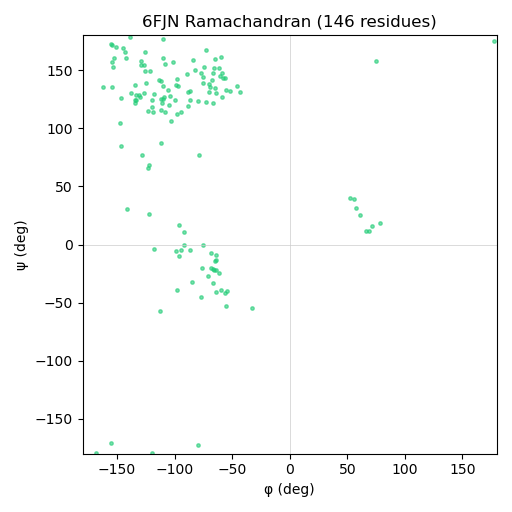054 -17.214 5.514 1.00 29.43 369 GLU A O 1
#

B-factor: mean 16.86, std 11.24, range [5.33, 70.57]